Protein AF-A0A956BSG7-F1 (afdb_monomer)

Sequence (214 aa):
MRDARDSDGCSRWVRWRALGLAAVVASFGWGCGRSTRAGGQGVRAPLTDQDPEPYRPTPHAAGDEDLRALAASSHVDSAVQLALEFLEAVRDANLTRARALMADEMYRLGERDTYRPMSANNALVQLRSATSRGRAAGVRLPPIARLVQLQHVEVTAPRPTSADIQQRLRPNDTLVTFPSTAEGRVELARWYPGWTARVRVLVRVGGSPQVIGF

Nearest PDB structures (foldseek):
  6uad-assembly1_A  TM=4.737E-01  e=2.088E-03  Comamonas testosteroni
  3ff2-assembly1_A-2  TM=5.021E-01  e=8.483E-03  Novosphingobium aromaticivorans DSM 12444
  1ogz-assembly1_A-2  TM=4.929E-01  e=1.659E-02  Comamonas testosteroni
  4rzm-assembly1_A  TM=6.341E-01  e=7.163E-02  Streptomyces lasalocidi
  4leh-assembly1_C  TM=4.977E-01  e=1.167E-01  [Clostridium] scindens ATCC 35704

Structure (mmCIF, N/CA/C/O backbone):
data_AF-A0A956BSG7-F1
#
_entry.id   AF-A0A956BSG7-F1
#
loop_
_atom_site.group_PDB
_atom_site.id
_atom_site.type_symbol
_atom_site.label_atom_id
_atom_site.label_alt_id
_atom_site.label_comp_id
_atom_site.label_asym_id
_atom_site.label_entity_id
_atom_site.label_seq_id
_atom_site.pdbx_PDB_ins_code
_atom_site.Cartn_x
_atom_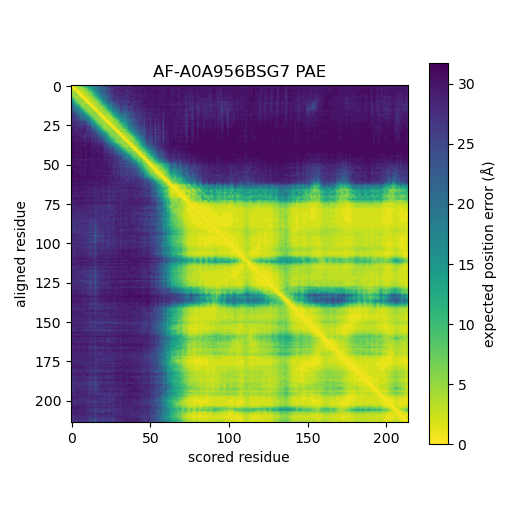site.Cartn_y
_atom_site.Cartn_z
_atom_site.occupancy
_atom_site.B_iso_or_equiv
_atom_site.auth_seq_id
_atom_site.auth_comp_id
_atom_site.auth_asym_id
_atom_site.auth_atom_id
_atom_site.pdbx_PDB_model_num
ATOM 1 N N . MET A 1 1 ? -55.147 34.253 -3.987 1.00 38.59 1 MET A N 1
ATOM 2 C CA . MET A 1 1 ? -54.804 34.233 -2.552 1.00 38.59 1 MET A CA 1
ATOM 3 C C . MET A 1 1 ? -53.378 33.695 -2.454 1.00 38.59 1 MET A C 1
ATOM 5 O O . MET A 1 1 ? -53.219 32.510 -2.692 1.00 38.59 1 MET A O 1
ATOM 9 N N . ARG A 1 2 ? -52.405 34.589 -2.184 1.00 41.06 2 ARG A N 1
ATOM 10 C CA . ARG A 1 2 ? -50.985 34.367 -1.790 1.00 41.06 2 ARG A CA 1
ATOM 11 C C . ARG A 1 2 ? -50.064 33.670 -2.815 1.00 41.06 2 ARG A C 1
ATOM 13 O O . ARG A 1 2 ? -50.329 32.551 -3.223 1.00 41.06 2 ARG A O 1
ATOM 20 N N . ASP A 1 3 ? -49.144 34.424 -3.426 1.00 40.31 3 ASP A N 1
ATOM 21 C CA . ASP A 1 3 ? -47.731 34.673 -3.018 1.00 40.31 3 ASP A CA 1
ATOM 22 C C . ASP A 1 3 ? -46.808 33.502 -3.422 1.00 40.31 3 ASP A C 1
ATOM 24 O O . ASP A 1 3 ? -47.015 32.383 -2.973 1.00 40.31 3 ASP A O 1
ATOM 28 N N . ALA A 1 4 ? -45.909 33.628 -4.407 1.00 42.94 4 ALA A N 1
ATOM 29 C CA . ALA A 1 4 ? -44.677 34.439 -4.482 1.00 42.94 4 ALA A CA 1
ATOM 30 C C . ALA A 1 4 ? -43.474 33.831 -3.723 1.00 42.94 4 ALA A C 1
ATOM 32 O O . ALA A 1 4 ? -43.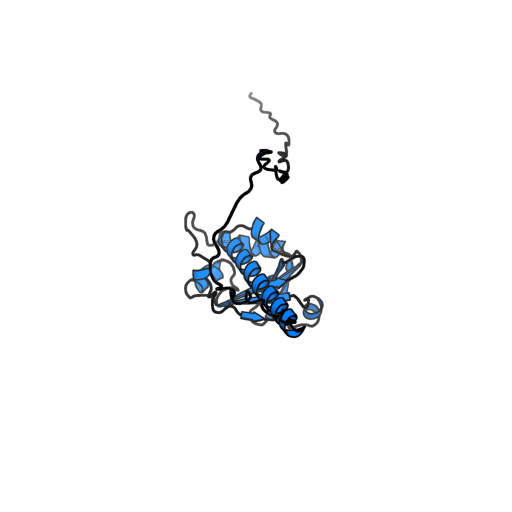499 33.735 -2.496 1.00 42.94 4 ALA A O 1
ATOM 33 N N . ARG A 1 5 ? -42.431 33.470 -4.500 1.00 49.19 5 ARG A N 1
ATOM 34 C CA . ARG A 1 5 ? -40.959 33.468 -4.265 1.00 49.19 5 ARG A CA 1
ATOM 35 C C . ARG A 1 5 ? -40.334 32.461 -5.246 1.00 49.19 5 ARG A C 1
ATOM 37 O O . ARG A 1 5 ? -40.553 31.266 -5.093 1.00 49.19 5 ARG A O 1
ATOM 44 N N . ASP A 1 6 ? -39.712 32.848 -6.360 1.00 43.25 6 ASP A N 1
ATOM 45 C CA . ASP A 1 6 ? -38.535 33.724 -6.523 1.00 43.25 6 ASP A CA 1
ATOM 46 C C . ASP A 1 6 ? -37.439 33.463 -5.482 1.00 43.25 6 ASP A C 1
ATOM 48 O O . ASP A 1 6 ? -37.620 33.730 -4.293 1.00 43.25 6 ASP A O 1
ATOM 52 N N . SER A 1 7 ? -36.324 32.878 -5.940 1.00 45.06 7 SER A N 1
ATOM 53 C CA . SER A 1 7 ? -35.039 33.585 -6.069 1.00 45.06 7 SER A CA 1
ATOM 54 C C . SER A 1 7 ? -33.902 32.615 -6.417 1.00 45.06 7 SER A C 1
ATOM 56 O O . SER A 1 7 ? -33.542 31.740 -5.633 1.00 45.06 7 SER A O 1
ATOM 58 N N . ASP A 1 8 ? -33.365 32.795 -7.623 1.00 38.31 8 ASP A N 1
ATOM 59 C CA . ASP A 1 8 ? -31.952 33.042 -7.942 1.00 38.31 8 ASP A CA 1
ATOM 60 C C . ASP A 1 8 ? -30.838 32.470 -7.051 1.00 38.31 8 ASP A C 1
ATOM 62 O O . ASP A 1 8 ? -30.748 32.722 -5.851 1.00 38.31 8 ASP A O 1
ATOM 66 N N . GLY A 1 9 ? -29.853 31.841 -7.701 1.00 36.38 9 GLY A N 1
ATOM 67 C CA . GLY A 1 9 ? -28.612 31.443 -7.034 1.00 36.38 9 GLY A CA 1
ATOM 68 C C . GLY A 1 9 ? -27.473 31.015 -7.950 1.00 36.38 9 GLY A C 1
ATOM 69 O O . GLY A 1 9 ? -26.831 30.003 -7.708 1.00 36.38 9 GLY A O 1
ATOM 70 N N . CYS A 1 10 ? -27.270 31.784 -9.014 1.00 38.34 10 CYS A N 1
ATOM 71 C CA . CYS A 1 10 ? -26.153 31.792 -9.953 1.00 38.34 10 CYS A CA 1
ATOM 72 C C . CYS A 1 10 ? -24.795 31.248 -9.438 1.00 38.34 10 CYS A C 1
ATOM 74 O O . CYS A 1 10 ? -24.244 31.687 -8.428 1.00 38.34 10 CYS A O 1
ATOM 76 N N . SER A 1 11 ? -24.220 30.357 -10.248 1.00 39.97 11 SER A N 1
ATOM 77 C CA . SER A 1 11 ? -22.812 29.969 -10.327 1.00 39.97 11 SER A CA 1
ATOM 78 C C . SER A 1 11 ? -21.815 31.090 -10.008 1.00 39.97 11 SER A C 1
ATOM 80 O O . SER A 1 11 ? -21.702 32.071 -10.742 1.00 39.97 11 SER A O 1
ATOM 82 N N . ARG A 1 12 ? -20.954 30.873 -9.009 1.00 38.62 12 ARG A N 1
ATOM 83 C CA . ARG A 1 12 ? -19.632 31.513 -8.961 1.00 38.62 12 ARG A CA 1
ATOM 84 C C . ARG A 1 12 ? -18.607 30.579 -8.330 1.00 38.62 12 ARG A C 1
ATOM 86 O O . ARG A 1 12 ? -18.436 30.514 -7.118 1.00 38.62 12 ARG A O 1
ATOM 93 N N . TRP A 1 13 ? -17.918 29.852 -9.205 1.00 38.06 13 TRP A N 1
ATOM 94 C CA . TRP A 1 13 ? -16.701 29.124 -8.880 1.00 38.06 13 TRP A CA 1
ATOM 95 C C . TRP A 1 13 ? -15.644 30.112 -8.391 1.00 38.06 13 TRP A C 1
ATOM 97 O O . TRP A 1 13 ? -15.234 31.034 -9.101 1.00 38.06 13 TRP A O 1
ATOM 107 N N . VAL A 1 14 ? -15.244 29.922 -7.139 1.00 40.75 14 VAL A N 1
ATOM 108 C CA . VAL A 1 14 ? -14.208 30.700 -6.475 1.00 40.75 14 VAL A CA 1
ATOM 109 C C . VAL A 1 14 ? -12.858 30.337 -7.093 1.00 40.75 14 VAL A C 1
ATOM 111 O O . VAL A 1 14 ? -12.365 29.219 -6.961 1.00 40.75 14 VAL A O 1
ATOM 114 N N . ARG A 1 15 ? -12.265 31.317 -7.781 1.00 37.84 15 ARG A N 1
ATOM 115 C CA . ARG A 1 15 ? -10.851 31.349 -8.167 1.00 37.84 15 ARG A CA 1
ATOM 116 C C . ARG A 1 15 ? -9.994 31.368 -6.900 1.00 37.84 15 ARG A C 1
ATOM 118 O O . ARG A 1 15 ? -10.006 32.372 -6.195 1.00 37.84 15 ARG A O 1
ATOM 125 N N . TRP A 1 16 ? -9.182 30.339 -6.673 1.00 41.16 16 TRP A N 1
ATOM 126 C CA . TRP A 1 16 ? -8.002 30.459 -5.816 1.00 41.16 16 TRP A CA 1
ATOM 127 C C . TRP A 1 16 ? -6.759 30.453 -6.697 1.00 41.16 16 TRP A C 1
ATOM 129 O O . TRP A 1 16 ? -6.463 29.493 -7.404 1.00 41.16 16 TRP A O 1
ATOM 139 N N . ARG A 1 17 ? -6.110 31.619 -6.720 1.00 44.22 17 ARG A N 1
ATOM 140 C CA . ARG A 1 17 ? -4.878 31.913 -7.445 1.00 44.22 17 ARG A CA 1
ATOM 141 C C . ARG A 1 17 ? -3.695 31.198 -6.796 1.00 44.22 17 ARG A C 1
ATOM 143 O O . ARG A 1 17 ? -3.594 31.129 -5.576 1.00 44.22 17 ARG A O 1
ATOM 150 N N . ALA A 1 18 ? -2.802 30.742 -7.666 1.00 38.69 18 ALA A N 1
ATOM 151 C CA . ALA A 1 18 ? -1.489 30.203 -7.368 1.00 38.69 18 ALA A CA 1
ATOM 152 C C . ALA A 1 18 ? -0.643 31.174 -6.527 1.00 38.69 18 ALA A C 1
ATOM 154 O O . ALA A 1 18 ? -0.503 32.347 -6.875 1.00 38.69 18 ALA A O 1
ATOM 155 N N . LEU A 1 19 ? -0.052 30.659 -5.449 1.00 48.94 19 LEU A N 1
ATOM 156 C CA . LEU A 1 19 ? 1.059 31.293 -4.748 1.00 48.94 19 LEU A CA 1
ATOM 157 C C . LEU A 1 19 ? 2.357 30.794 -5.386 1.00 48.94 19 LEU A C 1
ATOM 159 O O . LEU A 1 19 ? 2.726 29.630 -5.242 1.00 48.94 19 LEU A O 1
ATOM 163 N N . GLY A 1 20 ? 3.010 31.685 -6.131 1.00 37.41 20 GLY A N 1
ATOM 164 C CA . GLY A 1 20 ? 4.381 31.516 -6.589 1.00 37.41 20 GLY A CA 1
ATOM 165 C C . GLY A 1 20 ? 5.350 31.817 -5.450 1.00 37.41 20 GLY A C 1
ATOM 166 O O . GLY A 1 20 ? 5.282 32.879 -4.837 1.00 37.41 20 GLY A O 1
ATOM 167 N N . LEU A 1 21 ? 6.252 30.879 -5.180 1.00 41.78 21 LEU A N 1
ATOM 168 C CA . LEU A 1 21 ? 7.421 31.080 -4.331 1.00 41.78 21 LEU A CA 1
ATOM 169 C C . LEU A 1 21 ? 8.603 31.408 -5.247 1.00 41.78 21 LEU A C 1
ATOM 171 O O . LEU A 1 21 ? 9.195 30.522 -5.856 1.00 41.78 21 LEU A O 1
ATOM 175 N N . ALA A 1 22 ? 8.907 32.699 -5.370 1.00 43.97 22 ALA A N 1
ATOM 176 C CA . ALA A 1 22 ? 10.152 33.182 -5.950 1.00 43.97 22 ALA A CA 1
ATOM 177 C C . ALA A 1 22 ? 11.148 33.424 -4.809 1.00 43.97 22 ALA A C 1
ATOM 179 O O . ALA A 1 22 ? 10.928 34.277 -3.950 1.00 43.97 22 ALA A O 1
ATOM 180 N N . ALA A 1 23 ? 12.230 32.649 -4.798 1.00 43.53 23 ALA A N 1
ATOM 181 C CA . ALA A 1 23 ? 13.389 32.887 -3.955 1.00 43.53 23 ALA A CA 1
ATOM 182 C C . ALA A 1 23 ? 14.259 33.970 -4.607 1.00 43.53 23 ALA A C 1
ATOM 184 O O . ALA A 1 23 ? 14.716 33.797 -5.736 1.00 43.53 23 ALA A O 1
ATOM 185 N N . VAL A 1 24 ? 14.508 35.071 -3.897 1.00 48.50 24 VAL A N 1
ATOM 186 C CA . VAL A 1 24 ? 15.575 36.019 -4.238 1.00 48.50 24 VAL A CA 1
ATOM 187 C C . VAL A 1 24 ? 16.452 36.198 -3.009 1.00 48.50 24 VAL A C 1
ATOM 189 O O . VAL A 1 24 ? 16.034 36.731 -1.984 1.00 48.50 24 VAL A O 1
ATOM 192 N N . VAL A 1 25 ? 17.675 35.695 -3.145 1.00 46.28 25 VAL A N 1
ATOM 193 C CA . VAL A 1 25 ? 18.805 35.890 -2.242 1.00 46.28 25 VAL A CA 1
ATOM 194 C C . VAL A 1 25 ? 19.218 37.357 -2.335 1.00 46.28 25 VAL A C 1
ATOM 196 O O . VAL A 1 25 ? 19.650 37.811 -3.393 1.00 46.28 25 VAL A O 1
ATOM 199 N N . ALA A 1 26 ? 19.056 38.103 -1.243 1.00 45.72 26 ALA A N 1
ATOM 200 C CA . ALA A 1 26 ? 19.560 39.463 -1.122 1.00 45.72 26 ALA A CA 1
ATOM 201 C C . ALA A 1 26 ? 20.913 39.450 -0.402 1.00 45.72 26 ALA A C 1
ATOM 203 O O . ALA A 1 26 ? 21.052 38.966 0.721 1.00 45.72 26 ALA A O 1
ATOM 204 N N . SER A 1 27 ? 21.899 39.972 -1.116 1.00 42.25 27 SER A N 1
ATOM 205 C CA . SER A 1 27 ? 23.305 40.107 -0.774 1.00 42.25 27 SER A CA 1
ATOM 206 C C . SER A 1 27 ? 23.528 40.983 0.461 1.00 42.25 27 SER A C 1
ATOM 208 O O . SER A 1 27 ? 23.044 42.112 0.520 1.00 42.25 27 SER A O 1
ATOM 210 N N . PHE A 1 28 ? 24.337 40.506 1.407 1.00 44.31 28 PHE A N 1
ATOM 211 C CA . PHE A 1 28 ? 24.921 41.356 2.443 1.00 44.31 28 PHE A CA 1
ATOM 212 C C . PHE A 1 28 ? 26.197 42.009 1.910 1.00 44.31 28 PHE A C 1
ATOM 214 O O . PHE A 1 28 ? 27.193 41.340 1.644 1.00 44.31 28 PHE A O 1
ATOM 221 N N . GLY A 1 29 ? 26.140 43.330 1.750 1.00 37.28 29 GLY A N 1
ATOM 222 C CA . GLY A 1 29 ? 27.299 44.191 1.563 1.00 37.28 29 GLY A CA 1
ATOM 223 C C . GLY A 1 29 ? 27.695 44.850 2.883 1.00 37.28 29 GLY A C 1
ATOM 224 O O . GLY A 1 29 ? 26.879 45.508 3.515 1.00 37.28 29 GLY A O 1
ATOM 225 N N . TRP A 1 30 ? 28.961 44.695 3.255 1.00 44.53 30 TRP A N 1
ATOM 226 C CA . TRP A 1 30 ? 29.745 45.494 4.204 1.00 44.53 30 TRP A CA 1
ATOM 227 C C . TRP A 1 30 ? 31.202 45.216 3.819 1.00 44.53 30 TRP A C 1
ATOM 229 O O . TRP A 1 30 ? 31.562 44.065 3.617 1.00 44.53 30 TRP A O 1
ATOM 239 N N . GLY A 1 31 ? 32.123 46.148 3.645 1.00 38.62 31 GLY A N 1
ATOM 240 C CA . GLY A 1 31 ? 32.159 47.598 3.722 1.00 38.62 31 GLY A CA 1
ATOM 241 C C . GLY A 1 31 ? 33.632 47.948 3.476 1.00 38.62 31 GLY A C 1
ATOM 242 O O . GLY A 1 31 ? 34.519 47.309 4.039 1.00 38.62 31 GLY A O 1
ATOM 243 N N . CYS A 1 32 ? 33.916 48.896 2.585 1.00 46.12 32 CYS A N 1
ATOM 244 C CA . CYS A 1 32 ? 35.279 49.358 2.327 1.00 46.12 32 CYS A CA 1
ATOM 245 C C . CYS A 1 32 ? 35.800 50.156 3.533 1.00 46.12 32 CYS A C 1
ATOM 247 O O . CYS A 1 32 ? 35.271 51.222 3.835 1.00 46.12 32 CYS A O 1
ATOM 249 N N . GLY A 1 33 ? 36.866 49.676 4.172 1.00 37.62 33 GLY A N 1
ATOM 250 C CA . GLY A 1 33 ? 37.665 50.418 5.148 1.00 37.62 33 GLY A CA 1
ATOM 251 C C . GLY A 1 33 ? 39.140 50.371 4.752 1.00 37.62 33 GLY A C 1
ATOM 252 O O . GLY A 1 33 ? 39.709 49.297 4.589 1.00 37.62 33 GLY A O 1
ATOM 253 N N . ARG A 1 34 ? 39.737 51.545 4.534 1.00 39.56 34 ARG A N 1
ATOM 254 C CA . ARG A 1 34 ? 41.106 51.782 4.043 1.00 39.56 34 ARG A CA 1
ATOM 255 C C . ARG A 1 34 ? 42.017 52.256 5.189 1.00 39.56 34 ARG A C 1
ATOM 257 O O . ARG A 1 34 ? 41.526 52.914 6.097 1.00 39.56 34 ARG A O 1
ATOM 264 N N . SER A 1 35 ? 43.334 52.061 5.006 1.00 40.25 35 SER A N 1
ATOM 265 C CA . SER A 1 35 ? 44.501 52.595 5.763 1.00 40.25 35 SER A CA 1
ATOM 266 C C . SER A 1 35 ? 44.903 51.818 7.029 1.00 40.25 35 SER A C 1
ATOM 268 O O . SER A 1 35 ? 44.040 51.359 7.754 1.00 40.25 35 SER A O 1
ATOM 270 N N . THR A 1 36 ? 46.181 51.593 7.372 1.00 39.06 36 THR A N 1
ATOM 271 C CA . THR A 1 36 ? 47.459 52.243 7.000 1.00 39.06 36 THR A CA 1
ATOM 272 C C . THR A 1 36 ? 48.641 51.276 7.212 1.00 39.06 36 THR A C 1
ATOM 274 O O . THR A 1 36 ? 48.549 50.299 7.945 1.00 39.06 36 THR A O 1
ATOM 277 N N . ARG A 1 37 ? 49.769 51.595 6.574 1.00 45.53 37 ARG A N 1
ATOM 278 C CA . ARG A 1 37 ? 51.064 50.895 6.548 1.00 45.53 37 ARG A CA 1
ATOM 279 C C . ARG A 1 37 ? 51.952 51.242 7.759 1.00 45.53 37 ARG A C 1
ATOM 281 O O . ARG A 1 37 ? 52.105 52.422 8.039 1.00 45.53 37 ARG A O 1
ATOM 288 N N . ALA A 1 38 ? 52.610 50.244 8.355 1.00 40.38 38 ALA A N 1
ATOM 289 C CA . ALA A 1 38 ? 53.936 50.259 9.015 1.00 40.38 38 ALA A CA 1
ATOM 290 C C . ALA A 1 38 ? 54.204 48.797 9.456 1.00 40.38 38 ALA A C 1
ATOM 292 O O . ALA A 1 38 ? 53.295 48.162 9.965 1.00 40.38 38 ALA A O 1
ATOM 293 N N . GLY A 1 39 ? 55.321 48.106 9.223 1.00 38.09 39 GLY A N 1
ATOM 294 C CA . GLY A 1 39 ? 56.705 48.546 9.133 1.00 38.09 39 GLY A CA 1
ATOM 295 C C . GLY A 1 39 ? 57.398 48.352 10.487 1.00 38.09 39 GLY A C 1
ATOM 296 O O . GLY A 1 39 ? 57.454 49.309 11.244 1.00 38.09 39 GLY A O 1
ATOM 297 N N . GLY A 1 40 ? 57.941 47.154 10.771 1.00 35.78 40 GLY A N 1
ATOM 298 C CA . GLY A 1 40 ? 59.018 46.995 11.767 1.00 35.78 40 GLY A CA 1
ATOM 299 C C . GLY A 1 40 ? 58.948 45.811 12.747 1.00 35.78 40 GLY A C 1
ATOM 300 O O . GLY A 1 40 ? 58.183 45.837 13.695 1.00 35.78 40 GLY A O 1
ATOM 301 N N . GLN A 1 41 ? 59.864 44.855 12.536 1.00 41.28 41 GLN A N 1
ATOM 302 C CA . GLN A 1 41 ? 60.665 44.109 13.530 1.00 41.28 41 GLN A CA 1
ATOM 303 C C . GLN A 1 41 ? 59.993 43.198 14.586 1.00 41.28 41 GLN A C 1
ATOM 305 O O . GLN A 1 41 ? 59.635 43.614 15.677 1.00 41.28 41 GLN A O 1
ATOM 310 N N . GLY A 1 42 ? 60.059 41.890 14.306 1.00 41.72 42 GLY A N 1
ATOM 311 C CA . GLY A 1 42 ? 61.029 41.011 14.973 1.00 41.72 42 GLY A CA 1
ATOM 312 C C . GLY A 1 42 ? 60.649 40.392 16.318 1.00 41.72 42 GLY A C 1
ATOM 313 O O . GLY A 1 42 ? 60.994 40.953 17.342 1.00 41.72 42 GLY A O 1
ATOM 314 N N . VAL A 1 43 ? 60.148 39.150 16.301 1.00 46.31 43 VAL A N 1
ATOM 315 C CA . VAL A 1 43 ? 60.522 38.093 17.263 1.00 46.31 43 VAL A CA 1
ATOM 316 C C . VAL A 1 43 ? 60.443 36.743 16.540 1.00 46.31 43 VAL A C 1
ATOM 318 O O . VAL A 1 43 ? 59.419 36.379 15.970 1.00 46.31 43 VAL A O 1
ATOM 321 N N . ARG A 1 44 ? 61.562 36.019 16.535 1.00 45.47 44 ARG A N 1
ATOM 322 C CA . ARG A 1 44 ? 61.737 34.671 15.983 1.00 45.47 44 ARG A CA 1
ATOM 323 C C . ARG A 1 44 ? 61.268 33.660 17.035 1.00 45.47 44 ARG A C 1
ATOM 325 O O . ARG A 1 44 ? 61.908 33.557 18.076 1.00 45.47 44 ARG A O 1
ATOM 332 N N . ALA A 1 45 ? 60.186 32.930 16.770 1.00 48.69 45 ALA A N 1
ATOM 333 C CA . ALA A 1 45 ? 59.784 31.759 17.554 1.00 48.69 45 ALA A CA 1
ATOM 334 C C . ALA A 1 45 ? 60.256 30.468 16.845 1.00 48.69 45 ALA A C 1
ATOM 336 O O . ALA A 1 45 ? 60.268 30.434 15.611 1.00 48.69 45 ALA A O 1
ATOM 337 N N . PRO A 1 46 ? 60.714 29.441 17.584 1.00 47.53 46 PRO A N 1
ATOM 338 C CA . PRO A 1 46 ? 61.249 28.212 17.007 1.00 47.53 46 PRO A CA 1
ATOM 339 C C . PRO A 1 46 ? 60.142 27.281 16.487 1.00 47.53 46 PRO A C 1
ATOM 341 O O . PRO A 1 46 ? 59.000 27.328 16.935 1.00 47.53 46 PRO A O 1
ATOM 344 N N . LEU A 1 47 ? 60.534 26.441 15.526 1.00 52.53 47 LEU A N 1
ATOM 345 C CA . LEU A 1 47 ? 59.722 25.495 14.767 1.00 52.53 47 LEU A CA 1
ATOM 346 C C . LEU A 1 47 ? 58.844 24.581 15.638 1.00 52.53 47 LEU A C 1
ATOM 348 O O . LEU A 1 47 ? 59.337 23.885 16.521 1.00 52.53 47 LEU A O 1
ATOM 352 N N . THR A 1 48 ? 57.571 24.475 15.270 1.00 52.06 48 THR A N 1
ATOM 353 C CA . THR A 1 48 ? 56.767 23.247 15.399 1.00 52.06 48 THR A CA 1
ATOM 354 C C . THR A 1 48 ? 55.829 23.207 14.198 1.00 52.06 48 THR A C 1
ATOM 356 O O . THR A 1 48 ? 54.646 23.503 14.283 1.00 52.06 48 THR A O 1
ATOM 359 N N . ASP A 1 49 ? 56.419 22.947 13.034 1.00 52.38 49 ASP A N 1
ATOM 360 C CA . ASP A 1 49 ? 55.713 22.820 11.763 1.00 52.38 49 ASP A CA 1
ATOM 361 C C . ASP A 1 49 ? 55.644 21.335 11.406 1.00 52.38 49 ASP A C 1
ATOM 363 O O . ASP A 1 49 ? 56.522 20.818 10.723 1.00 52.38 49 ASP A O 1
ATOM 367 N N . GLN A 1 50 ? 54.669 20.638 11.992 1.00 51.41 50 GLN A N 1
ATOM 368 C CA . GLN A 1 50 ? 54.083 19.401 11.468 1.00 51.41 50 GLN A CA 1
ATOM 369 C C . GLN A 1 50 ? 52.661 19.290 12.024 1.00 51.41 50 GLN A C 1
ATOM 371 O O . GLN A 1 50 ? 52.385 18.518 12.942 1.00 51.41 50 GLN A O 1
ATOM 376 N N . ASP A 1 51 ? 51.760 20.102 11.479 1.00 59.59 51 ASP A N 1
ATOM 377 C CA . ASP A 1 51 ? 50.339 19.762 11.506 1.00 59.59 51 ASP A CA 1
ATOM 378 C C . ASP A 1 51 ? 50.188 18.499 10.629 1.00 59.59 51 ASP A C 1
ATOM 380 O O . ASP A 1 51 ? 50.664 18.515 9.485 1.00 59.59 51 ASP A O 1
ATOM 384 N N . PRO A 1 52 ? 49.654 17.363 11.123 1.00 64.88 52 PRO A N 1
ATOM 385 C CA . PRO A 1 52 ? 49.456 16.197 10.270 1.00 64.88 52 PRO A CA 1
ATOM 386 C C . PRO A 1 52 ? 48.541 16.599 9.111 1.00 64.88 52 PRO A C 1
ATOM 388 O O . PRO A 1 52 ? 47.520 17.251 9.338 1.00 64.88 52 PRO A O 1
ATOM 391 N N . GLU A 1 53 ? 48.907 16.236 7.873 1.00 63.22 53 GLU A N 1
ATOM 392 C CA . GLU A 1 53 ? 48.075 16.559 6.711 1.00 63.22 53 GLU A CA 1
ATOM 393 C C . GLU A 1 53 ? 46.612 16.174 6.996 1.00 63.22 53 GLU A C 1
ATOM 395 O O . GLU A 1 53 ? 46.360 15.058 7.473 1.00 63.22 53 GLU A O 1
ATOM 400 N N . PRO A 1 54 ? 45.640 17.064 6.711 1.00 69.75 54 PRO A N 1
ATOM 401 C CA . PRO A 1 54 ? 44.234 16.745 6.873 1.00 69.75 54 PRO A CA 1
ATOM 402 C C . PRO A 1 54 ? 43.938 15.450 6.129 1.00 69.75 54 PRO A C 1
ATOM 404 O O . PRO A 1 54 ? 44.193 15.367 4.926 1.00 69.75 54 PRO A O 1
ATOM 407 N N . TYR A 1 55 ? 43.411 14.452 6.842 1.00 60.91 55 TYR A N 1
ATOM 408 C CA . TYR A 1 55 ? 42.990 13.188 6.250 1.00 60.91 55 TYR A CA 1
ATOM 409 C C . TYR A 1 55 ? 42.120 13.481 5.022 1.00 60.91 55 TYR A C 1
ATOM 411 O O . TYR A 1 55 ? 40.976 13.922 5.139 1.00 60.91 55 TYR A O 1
ATOM 419 N N . ARG A 1 56 ? 42.685 13.269 3.831 1.00 54.38 56 ARG A N 1
ATOM 420 C CA . ARG A 1 56 ? 41.929 13.220 2.587 1.00 54.38 56 ARG A CA 1
ATOM 421 C C . ARG A 1 56 ? 41.483 11.773 2.440 1.00 54.38 56 ARG A C 1
ATOM 423 O O . ARG A 1 56 ? 42.339 10.940 2.139 1.00 54.38 56 ARG A O 1
ATOM 430 N N . PRO A 1 57 ? 40.199 11.438 2.666 1.00 61.22 57 PRO A N 1
ATOM 431 C CA . PRO A 1 57 ? 39.718 10.119 2.296 1.00 61.22 57 PRO A CA 1
ATOM 432 C C . PRO A 1 57 ? 40.039 9.920 0.817 1.00 61.22 57 PRO A C 1
ATOM 434 O O . PRO A 1 57 ? 39.668 10.740 -0.027 1.00 61.22 57 PRO A O 1
ATOM 437 N N . THR A 1 58 ? 40.792 8.868 0.509 1.00 50.56 58 THR A N 1
ATOM 438 C CA . THR A 1 58 ? 40.992 8.431 -0.867 1.00 50.56 58 THR A CA 1
ATOM 439 C C . THR A 1 58 ? 39.606 8.236 -1.480 1.00 50.56 58 THR A C 1
ATOM 441 O O . THR A 1 58 ? 38.770 7.579 -0.855 1.00 50.56 58 THR A O 1
ATOM 444 N N . PRO A 1 59 ? 39.308 8.824 -2.654 1.00 49.72 59 PRO A N 1
ATOM 445 C CA . PRO A 1 59 ? 38.025 8.608 -3.299 1.00 49.72 59 PRO A CA 1
ATOM 446 C C . PRO A 1 59 ? 37.908 7.112 -3.567 1.00 49.72 59 PRO A C 1
ATOM 448 O O . PRO A 1 59 ? 38.632 6.560 -4.398 1.00 49.72 59 PRO A O 1
ATOM 451 N N . HIS A 1 60 ? 37.044 6.436 -2.812 1.00 52.28 60 HIS A N 1
ATOM 452 C CA . HIS A 1 60 ? 36.696 5.065 -3.120 1.00 52.28 60 HIS A CA 1
ATOM 453 C C . HIS A 1 60 ? 36.022 5.123 -4.488 1.00 52.28 60 HIS A C 1
ATOM 455 O O . HIS A 1 60 ? 34.981 5.765 -4.642 1.00 52.28 60 HIS A O 1
ATOM 461 N N . ALA A 1 61 ? 36.647 4.516 -5.497 1.00 55.41 61 ALA A N 1
ATOM 462 C CA . ALA A 1 61 ? 35.959 4.187 -6.730 1.00 55.41 61 ALA A CA 1
ATOM 463 C C . ALA A 1 61 ? 34.868 3.190 -6.338 1.00 55.41 61 ALA A C 1
ATOM 465 O O . ALA A 1 61 ? 35.137 1.995 -6.249 1.00 55.41 61 ALA A O 1
ATOM 466 N N . ALA A 1 62 ? 33.689 3.704 -5.981 1.00 57.75 62 ALA A N 1
ATOM 467 C CA . ALA A 1 62 ? 32.511 2.890 -5.751 1.00 57.75 62 ALA A CA 1
ATOM 468 C C . ALA A 1 62 ? 32.341 2.056 -7.016 1.00 57.75 62 ALA A C 1
ATOM 470 O O . ALA A 1 62 ? 32.157 2.611 -8.104 1.00 57.75 62 ALA A O 1
ATOM 471 N N . GLY A 1 63 ? 32.522 0.744 -6.891 1.00 58.19 63 GLY A N 1
ATOM 472 C CA . GLY A 1 63 ? 32.343 -0.143 -8.026 1.00 58.19 63 GLY A CA 1
ATOM 473 C C . GLY A 1 63 ? 30.907 -0.018 -8.529 1.00 58.19 63 GLY A C 1
ATOM 474 O O . GLY A 1 63 ? 30.004 0.363 -7.781 1.00 58.19 63 GLY A O 1
ATOM 475 N N . ASP A 1 64 ? 30.664 -0.382 -9.786 1.00 63.91 64 ASP A N 1
ATOM 476 C CA . ASP A 1 64 ? 29.300 -0.470 -10.324 1.00 63.91 64 ASP A CA 1
ATOM 477 C C . ASP A 1 64 ? 28.372 -1.306 -9.420 1.00 63.91 64 ASP A C 1
ATOM 479 O O . ASP A 1 64 ? 27.166 -1.069 -9.380 1.00 63.91 64 ASP A O 1
ATOM 483 N N . GLU A 1 65 ? 28.918 -2.266 -8.667 1.00 66.19 65 GLU A N 1
ATOM 484 C CA . GLU A 1 65 ? 28.185 -3.062 -7.677 1.00 66.19 65 GLU A CA 1
ATOM 485 C C . GLU A 1 65 ? 27.732 -2.248 -6.456 1.00 66.19 65 GLU A C 1
ATOM 487 O O . GLU A 1 65 ? 26.576 -2.379 -6.057 1.00 66.19 65 GLU A O 1
ATOM 492 N N . ASP A 1 66 ? 28.566 -1.352 -5.921 1.00 63.50 66 ASP A N 1
ATOM 493 C CA . ASP A 1 66 ? 28.212 -0.485 -4.786 1.00 63.50 66 ASP A CA 1
ATOM 494 C C . ASP A 1 66 ? 27.136 0.531 -5.184 1.00 63.50 66 ASP A C 1
ATOM 496 O O . ASP A 1 66 ? 26.180 0.772 -4.446 1.00 63.50 66 ASP A O 1
ATOM 500 N N . LEU A 1 67 ? 27.245 1.088 -6.395 1.00 63.00 67 LEU A N 1
ATOM 501 C CA . LEU A 1 67 ? 26.241 1.998 -6.947 1.00 63.00 67 LEU A CA 1
ATOM 502 C C . LEU A 1 67 ? 24.915 1.279 -7.221 1.00 63.00 67 LEU A C 1
ATOM 504 O O . LEU A 1 67 ? 23.849 1.837 -6.959 1.00 63.00 67 LEU A O 1
ATOM 508 N N . ARG A 1 68 ? 24.954 0.031 -7.707 1.00 57.59 68 ARG A N 1
ATOM 509 C CA . ARG A 1 68 ? 23.752 -0.801 -7.890 1.00 57.59 68 ARG A CA 1
ATOM 510 C C . ARG A 1 68 ? 23.122 -1.188 -6.558 1.00 57.59 68 ARG A C 1
ATOM 512 O O . ARG A 1 68 ? 21.899 -1.143 -6.452 1.00 57.59 68 ARG A O 1
ATOM 519 N N . ALA A 1 69 ? 23.925 -1.531 -5.554 1.00 57.16 69 ALA A N 1
ATOM 520 C CA . ALA A 1 69 ? 23.444 -1.828 -4.210 1.00 57.16 69 ALA A CA 1
ATOM 521 C C . ALA A 1 69 ? 22.787 -0.595 -3.568 1.00 57.16 69 ALA A C 1
ATOM 523 O O . ALA A 1 69 ? 21.700 -0.713 -3.005 1.00 57.16 69 ALA A O 1
ATOM 524 N N . LEU A 1 70 ? 23.384 0.591 -3.730 1.00 55.34 70 LEU A N 1
ATOM 525 C CA . LEU A 1 70 ? 22.829 1.858 -3.248 1.00 55.34 70 LEU A CA 1
ATOM 526 C C . LEU A 1 70 ? 21.553 2.270 -4.001 1.00 55.34 70 LEU A C 1
ATOM 528 O O . LEU A 1 70 ? 20.595 2.753 -3.403 1.00 55.34 70 LEU A O 1
ATOM 532 N N . ALA A 1 71 ? 21.507 2.068 -5.319 1.00 65.44 71 ALA A N 1
ATOM 533 C CA . ALA A 1 71 ? 20.301 2.318 -6.106 1.00 65.44 71 ALA A CA 1
ATOM 534 C C . ALA A 1 71 ? 19.169 1.355 -5.713 1.00 65.44 71 ALA A C 1
ATOM 536 O O . ALA A 1 71 ? 18.018 1.769 -5.571 1.00 65.44 71 ALA A O 1
ATOM 537 N N . ALA A 1 72 ? 19.494 0.078 -5.484 1.00 69.19 72 ALA A N 1
ATOM 538 C CA . ALA A 1 72 ? 18.541 -0.916 -5.009 1.00 69.19 72 ALA A CA 1
ATOM 539 C C . ALA A 1 72 ? 18.019 -0.578 -3.604 1.00 69.19 72 ALA A C 1
ATOM 541 O O . ALA A 1 72 ? 16.809 -0.639 -3.388 1.00 69.19 72 ALA A O 1
ATOM 542 N N . SER A 1 73 ? 18.886 -0.164 -2.672 1.00 69.00 73 SER A N 1
ATOM 543 C CA . SER A 1 73 ? 18.459 0.251 -1.329 1.00 69.00 73 SER A CA 1
ATOM 544 C C . SER A 1 73 ? 17.600 1.517 -1.367 1.00 69.00 73 SER A C 1
ATOM 546 O O . SER A 1 73 ? 16.533 1.546 -0.761 1.00 69.00 73 SER A O 1
ATOM 548 N N . SER A 1 74 ? 17.972 2.513 -2.176 1.00 77.56 74 SER A N 1
ATOM 549 C CA . SER A 1 74 ? 17.181 3.736 -2.365 1.00 77.56 74 SER A CA 1
ATOM 550 C C . SER A 1 74 ? 15.779 3.451 -2.922 1.00 77.56 74 SER A C 1
ATOM 552 O O . SER A 1 74 ? 14.794 4.056 -2.484 1.00 77.56 74 SER A O 1
ATOM 554 N N . HIS A 1 75 ? 15.655 2.499 -3.853 1.00 84.69 75 HIS A N 1
ATOM 555 C CA . HIS A 1 75 ? 14.359 2.051 -4.369 1.00 84.69 75 HIS A CA 1
ATOM 556 C C . HIS A 1 75 ? 13.511 1.353 -3.301 1.00 84.69 75 HIS A C 1
ATOM 558 O O . HIS A 1 75 ? 12.298 1.566 -3.257 1.00 84.69 75 HIS A O 1
ATOM 564 N N . VAL A 1 76 ? 14.134 0.540 -2.444 1.00 88.25 76 VAL A N 1
ATOM 565 C CA . VAL A 1 76 ? 13.462 -0.140 -1.328 1.00 88.25 76 VAL A CA 1
ATOM 566 C C . VAL A 1 76 ? 12.930 0.876 -0.319 1.00 88.25 76 VAL A C 1
ATOM 568 O O . VAL A 1 76 ? 11.741 0.841 -0.003 1.00 88.25 76 VAL A O 1
ATOM 571 N N . ASP A 1 77 ? 13.756 1.827 0.117 1.00 90.88 77 ASP A N 1
ATOM 572 C CA . ASP A 1 77 ? 13.344 2.861 1.073 1.00 90.88 77 ASP A CA 1
ATOM 573 C C . ASP A 1 77 ? 12.200 3.715 0.511 1.00 90.88 77 ASP A C 1
ATOM 575 O O . ASP A 1 77 ? 11.191 3.947 1.183 1.00 90.88 77 ASP A O 1
ATOM 579 N N . SER A 1 78 ? 12.299 4.097 -0.766 1.00 91.50 78 SER A N 1
ATOM 580 C CA . SER A 1 78 ? 11.252 4.848 -1.469 1.00 91.50 78 SER A CA 1
ATOM 581 C C . SER A 1 78 ? 9.936 4.065 -1.560 1.00 91.50 78 SER A C 1
ATOM 583 O O . SER A 1 78 ? 8.858 4.633 -1.375 1.00 91.50 78 SER A O 1
ATOM 585 N N . ALA A 1 79 ? 10.005 2.755 -1.826 1.00 94.50 79 ALA A N 1
ATOM 586 C CA . ALA A 1 79 ? 8.836 1.881 -1.883 1.00 94.50 79 ALA A CA 1
ATOM 587 C C . ALA A 1 79 ? 8.130 1.797 -0.522 1.00 94.50 79 ALA A C 1
ATOM 589 O O . ALA A 1 79 ? 6.905 1.933 -0.446 1.00 94.50 79 ALA A O 1
ATOM 590 N N . VAL A 1 80 ? 8.901 1.605 0.553 1.00 96.25 80 VAL A N 1
ATOM 591 C CA . VAL A 1 80 ? 8.378 1.538 1.924 1.00 96.25 80 VAL A CA 1
ATOM 592 C C . VAL A 1 80 ? 7.756 2.871 2.330 1.00 96.25 80 VAL A C 1
ATOM 594 O O . VAL A 1 80 ? 6.634 2.882 2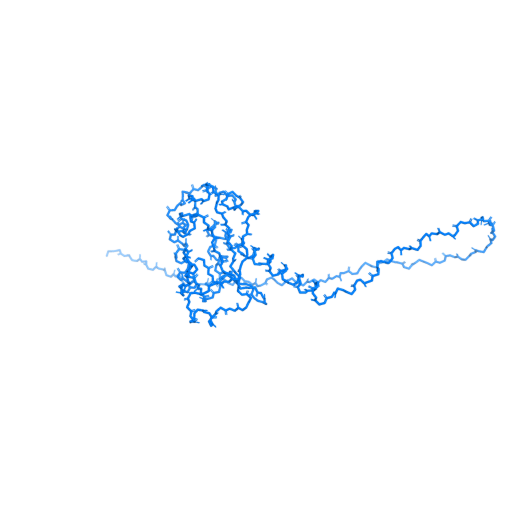.838 1.00 96.25 80 VAL A O 1
ATOM 597 N N . GLN A 1 81 ? 8.429 3.992 2.060 1.00 95.69 81 GLN A N 1
ATOM 598 C CA . GLN A 1 81 ? 7.922 5.326 2.378 1.00 95.69 81 GLN A CA 1
ATOM 599 C C . GLN A 1 81 ? 6.596 5.618 1.666 1.00 95.69 81 GLN A C 1
ATOM 601 O O . GLN A 1 81 ? 5.643 6.057 2.311 1.00 95.69 81 GLN A O 1
ATOM 606 N N . LEU A 1 82 ? 6.502 5.327 0.366 1.00 97.06 82 LEU A N 1
ATOM 607 C CA . LEU A 1 82 ? 5.274 5.528 -0.404 1.00 97.06 82 LEU A CA 1
ATOM 608 C C . LEU A 1 82 ? 4.120 4.663 0.122 1.00 97.06 82 LEU A C 1
ATOM 610 O O . LEU A 1 82 ? 2.987 5.132 0.248 1.00 97.06 82 LEU A O 1
ATOM 614 N N . ALA A 1 83 ? 4.404 3.402 0.455 1.00 97.19 83 ALA A N 1
ATOM 615 C CA . ALA A 1 83 ? 3.404 2.507 1.017 1.00 97.19 83 ALA A CA 1
ATOM 616 C C . ALA A 1 83 ? 2.920 2.989 2.396 1.00 97.19 83 ALA A C 1
ATOM 618 O O . ALA A 1 83 ? 1.720 2.959 2.663 1.00 97.19 83 ALA A O 1
ATOM 619 N N . LEU A 1 84 ? 3.815 3.493 3.251 1.00 97.00 84 LEU A N 1
ATOM 620 C CA . LEU A 1 84 ? 3.440 4.077 4.541 1.00 97.00 84 LEU A CA 1
ATOM 621 C C . LEU A 1 84 ? 2.601 5.343 4.382 1.00 97.00 84 LEU A C 1
ATOM 623 O O . LEU A 1 84 ? 1.569 5.461 5.040 1.00 97.00 84 LEU A O 1
ATOM 627 N N . GLU A 1 85 ? 2.983 6.246 3.479 1.00 97.00 85 GLU A N 1
ATOM 628 C CA . GLU A 1 85 ? 2.213 7.460 3.203 1.00 97.00 85 GLU A CA 1
ATOM 629 C C . GLU A 1 85 ? 0.784 7.126 2.750 1.00 97.00 85 GLU A C 1
ATOM 631 O O . GLU A 1 85 ? -0.195 7.743 3.184 1.00 97.00 85 GLU A O 1
ATOM 636 N N . PHE A 1 86 ? 0.653 6.097 1.915 1.00 96.62 86 PHE A N 1
ATOM 637 C CA . PHE A 1 86 ? -0.640 5.584 1.499 1.00 96.62 86 PHE A CA 1
ATOM 638 C C . PHE A 1 86 ? -1.457 5.035 2.676 1.00 96.62 86 PHE A C 1
ATOM 640 O O . PHE A 1 86 ? -2.628 5.391 2.827 1.00 96.62 86 PHE A O 1
ATOM 647 N N . LEU A 1 87 ? -0.853 4.218 3.544 1.00 94.69 87 LEU A N 1
ATOM 648 C CA . LEU A 1 87 ? -1.535 3.673 4.721 1.00 94.69 87 LEU A CA 1
ATOM 649 C C . LEU A 1 87 ? -1.964 4.758 5.709 1.00 94.69 87 LEU A C 1
ATOM 651 O O . LEU A 1 87 ? -3.058 4.676 6.270 1.00 94.69 87 LEU A O 1
ATOM 655 N N . GLU A 1 88 ? -1.157 5.801 5.887 1.00 93.88 88 GLU A N 1
ATOM 656 C CA . GLU A 1 88 ? -1.527 6.974 6.680 1.00 93.88 88 GLU A CA 1
ATOM 657 C C . GLU A 1 88 ? -2.718 7.716 6.074 1.00 93.88 88 GLU A C 1
ATOM 659 O O . GLU A 1 88 ? -3.668 8.039 6.789 1.00 93.88 88 GLU A O 1
ATOM 664 N N . ALA A 1 89 ? -2.722 7.927 4.754 1.00 93.81 89 ALA A N 1
ATOM 665 C CA . ALA A 1 89 ? -3.847 8.552 4.065 1.00 93.81 89 ALA A CA 1
ATOM 666 C C . ALA A 1 89 ? -5.145 7.739 4.223 1.00 93.81 89 ALA A C 1
ATOM 668 O O . ALA A 1 89 ? -6.214 8.323 4.431 1.00 93.81 89 ALA A O 1
ATOM 669 N N . VAL A 1 90 ? -5.057 6.403 4.175 1.00 91.81 90 VAL A N 1
ATOM 670 C CA . VAL A 1 90 ? -6.195 5.500 4.413 1.00 91.81 90 VAL A CA 1
ATOM 671 C C . VAL A 1 90 ? -6.671 5.575 5.862 1.00 91.81 90 VAL A C 1
ATOM 673 O O . VAL A 1 90 ? -7.867 5.780 6.080 1.00 91.81 90 VAL A O 1
ATOM 676 N N . ARG A 1 91 ? -5.758 5.479 6.841 1.00 89.50 91 ARG A N 1
ATOM 677 C CA . ARG A 1 91 ? -6.072 5.633 8.273 1.00 89.50 91 ARG A CA 1
ATOM 678 C C . ARG A 1 91 ? -6.819 6.939 8.510 1.00 89.50 91 ARG A C 1
ATOM 680 O O . ARG A 1 91 ? -7.889 6.945 9.105 1.00 89.50 91 ARG A O 1
ATOM 687 N N . ASP A 1 92 ? -6.289 8.050 8.014 1.00 88.56 92 ASP A N 1
ATOM 688 C CA . ASP A 1 92 ? -6.857 9.372 8.281 1.00 88.56 92 ASP A CA 1
ATOM 689 C C . ASP A 1 92 ? -8.173 9.623 7.521 1.00 88.56 92 ASP A C 1
ATOM 691 O O . ASP A 1 92 ? -8.846 10.629 7.759 1.00 88.56 92 ASP A O 1
ATOM 695 N N . ALA A 1 93 ? -8.593 8.680 6.668 1.00 88.50 93 ALA A N 1
ATOM 696 C CA . ALA A 1 93 ? -9.694 8.801 5.715 1.00 88.50 93 ALA A CA 1
ATOM 697 C C . ALA A 1 93 ? -9.519 9.988 4.748 1.00 88.50 93 ALA A C 1
ATOM 699 O O . ALA A 1 93 ? -10.493 10.547 4.236 1.00 88.50 93 ALA A O 1
ATOM 700 N N . ASN A 1 94 ? -8.270 10.364 4.463 1.00 91.75 94 ASN A N 1
ATOM 701 C CA . ASN A 1 94 ? -7.932 11.399 3.497 1.00 91.75 94 ASN A CA 1
ATOM 702 C C . ASN A 1 94 ? -7.900 10.799 2.084 1.00 91.75 94 ASN A C 1
ATOM 704 O O . ASN A 1 94 ? -6.844 10.524 1.513 1.00 91.75 94 ASN A O 1
ATOM 708 N N . LEU A 1 95 ? -9.091 10.587 1.519 1.00 91.62 95 LEU A N 1
ATOM 709 C CA . LEU A 1 95 ? -9.250 9.961 0.203 1.00 91.62 95 LEU A CA 1
ATOM 710 C C . LEU A 1 95 ? -8.646 10.792 -0.937 1.00 91.62 95 LEU A C 1
ATOM 712 O O . LEU A 1 95 ? -8.235 10.222 -1.944 1.00 91.62 95 LEU A O 1
ATOM 716 N N . THR A 1 96 ? -8.557 12.115 -0.782 1.00 95.00 96 THR A N 1
ATOM 717 C CA . THR A 1 96 ? -7.894 12.996 -1.754 1.00 95.00 96 THR A CA 1
ATOM 718 C C . THR A 1 96 ? -6.398 12.703 -1.810 1.00 95.00 96 THR A C 1
ATOM 720 O O . THR A 1 96 ? -5.858 12.494 -2.894 1.00 95.00 96 THR A O 1
ATOM 723 N N . ARG A 1 97 ? -5.738 12.613 -0.646 1.00 95.69 97 ARG A N 1
ATOM 724 C CA . ARG A 1 97 ? -4.322 12.233 -0.566 1.00 95.69 97 ARG A CA 1
ATOM 725 C C . ARG A 1 97 ? -4.109 10.805 -1.052 1.00 95.69 97 ARG A C 1
ATOM 727 O O . ARG A 1 97 ? -3.232 10.581 -1.874 1.00 95.69 97 ARG A O 1
ATOM 734 N N . ALA A 1 98 ? -4.951 9.864 -0.624 1.00 95.06 98 ALA A N 1
ATOM 735 C CA . ALA A 1 98 ? -4.866 8.479 -1.081 1.00 95.06 98 ALA A CA 1
ATOM 736 C C . ALA A 1 98 ? -4.953 8.385 -2.614 1.00 95.06 98 ALA A C 1
ATOM 738 O O . ALA A 1 98 ? -4.149 7.696 -3.229 1.00 95.06 98 ALA A O 1
ATOM 739 N N . ARG A 1 99 ? -5.870 9.130 -3.248 1.00 96.38 99 ARG A N 1
ATOM 740 C CA . ARG A 1 99 ? -6.002 9.163 -4.710 1.00 96.38 99 ARG A CA 1
ATOM 741 C C . ARG A 1 99 ? -4.779 9.741 -5.414 1.00 96.38 99 ARG A C 1
ATOM 743 O O . ARG A 1 99 ? -4.414 9.223 -6.462 1.00 96.38 99 ARG A O 1
ATOM 750 N N . ALA A 1 100 ? -4.174 10.793 -4.865 1.00 96.81 100 ALA A N 1
ATOM 751 C CA . ALA A 1 100 ? -2.989 11.422 -5.448 1.00 96.81 100 ALA A CA 1
ATOM 752 C C . ALA A 1 100 ? -1.780 10.472 -5.501 1.00 96.81 100 ALA A C 1
ATOM 754 O O . ALA A 1 100 ? -0.929 10.619 -6.370 1.00 96.81 100 ALA A O 1
ATOM 755 N N . LEU A 1 101 ? -1.733 9.488 -4.597 1.00 97.25 101 LEU A N 1
ATOM 756 C CA . LEU A 1 101 ? -0.697 8.456 -4.565 1.00 97.25 101 LEU A CA 1
ATOM 757 C C . LEU A 1 101 ? -1.010 7.268 -5.486 1.00 97.25 101 LEU A C 1
ATOM 759 O O . LEU A 1 101 ? -0.105 6.514 -5.818 1.00 97.25 101 LEU A O 1
ATOM 763 N N . MET A 1 102 ? -2.271 7.064 -5.877 1.00 97.12 102 MET A N 1
ATOM 764 C CA . MET A 1 102 ? -2.692 5.920 -6.691 1.00 97.12 102 MET A CA 1
ATOM 765 C C . MET A 1 102 ? -2.490 6.167 -8.186 1.00 97.12 102 MET A C 1
ATOM 767 O O . MET A 1 102 ? -2.897 7.204 -8.715 1.00 97.12 102 MET A O 1
ATOM 771 N N . ALA A 1 103 ? -1.996 5.147 -8.881 1.00 95.56 103 ALA A N 1
ATOM 772 C CA . ALA A 1 103 ? -2.103 5.045 -10.328 1.00 95.56 103 ALA A CA 1
ATOM 773 C C . ALA A 1 103 ? -3.563 4.858 -10.760 1.00 95.56 103 ALA A C 1
ATOM 775 O O . ALA A 1 103 ? -4.395 4.371 -9.995 1.00 95.56 103 ALA A O 1
ATOM 776 N N . ASP A 1 104 ? -3.880 5.208 -12.005 1.00 94.44 104 ASP A N 1
ATOM 777 C CA . ASP A 1 104 ? -5.229 5.021 -12.554 1.00 94.44 104 ASP A CA 1
ATOM 778 C C . ASP A 1 104 ? -5.584 3.536 -12.723 1.00 94.44 104 ASP A C 1
ATOM 780 O O . ASP A 1 104 ? -6.701 3.111 -12.395 1.00 94.44 104 ASP A O 1
ATOM 784 N N . GLU A 1 105 ? -4.609 2.753 -13.190 1.00 92.31 105 GLU A N 1
ATOM 785 C CA . GLU A 1 105 ? -4.666 1.297 -13.277 1.00 92.31 105 GLU A CA 1
ATOM 786 C C . GLU A 1 105 ? -4.102 0.674 -12.002 1.00 92.31 105 GLU A C 1
ATOM 788 O O . GLU A 1 105 ? -2.936 0.864 -11.656 1.00 92.31 105 GLU A O 1
ATOM 793 N N . MET A 1 106 ? -4.946 -0.084 -11.311 1.00 95.06 106 MET A N 1
ATOM 794 C CA . MET A 1 106 ? -4.663 -0.658 -10.003 1.00 95.06 106 MET A CA 1
ATOM 795 C C . MET A 1 106 ? -4.868 -2.177 -10.016 1.00 95.06 106 MET A C 1
ATOM 797 O O . MET A 1 106 ? -5.560 -2.735 -10.872 1.00 95.06 106 MET A O 1
ATOM 801 N N . TYR A 1 107 ? -4.343 -2.853 -9.002 1.00 93.88 107 TYR A N 1
ATOM 802 C CA . TYR A 1 107 ? -4.572 -4.267 -8.741 1.00 93.88 107 TYR A CA 1
ATOM 803 C C . TYR A 1 107 ? -5.139 -4.463 -7.344 1.00 93.88 107 TYR A C 1
ATOM 805 O O . TYR A 1 107 ? -4.605 -3.963 -6.360 1.00 93.88 107 TYR A O 1
ATOM 813 N N . ARG A 1 108 ? -6.192 -5.265 -7.251 1.00 92.44 108 ARG A N 1
ATOM 814 C CA . ARG A 1 108 ? -6.604 -5.868 -5.993 1.00 92.44 108 ARG A CA 1
ATOM 815 C C . ARG A 1 108 ? -5.692 -7.048 -5.694 1.00 92.44 108 ARG A C 1
ATOM 817 O O . ARG A 1 108 ? -5.608 -7.968 -6.514 1.00 92.44 108 ARG A O 1
ATOM 824 N N . LEU A 1 109 ? -5.064 -7.033 -4.526 1.00 90.38 109 LEU A N 1
ATOM 825 C CA . LEU A 1 109 ? -4.200 -8.103 -4.049 1.00 90.38 109 LEU A CA 1
ATOM 826 C C . LEU A 1 109 ? -5.020 -9.120 -3.244 1.00 90.38 109 LEU A C 1
ATOM 828 O O . LEU A 1 109 ? -5.825 -8.766 -2.384 1.00 90.38 109 LEU A O 1
ATOM 832 N N . GLY A 1 110 ? -4.834 -10.405 -3.535 1.00 82.44 110 GLY A N 1
ATOM 833 C CA . GLY A 1 110 ? -5.363 -11.506 -2.721 1.00 82.44 110 GLY A CA 1
ATOM 834 C C . GLY 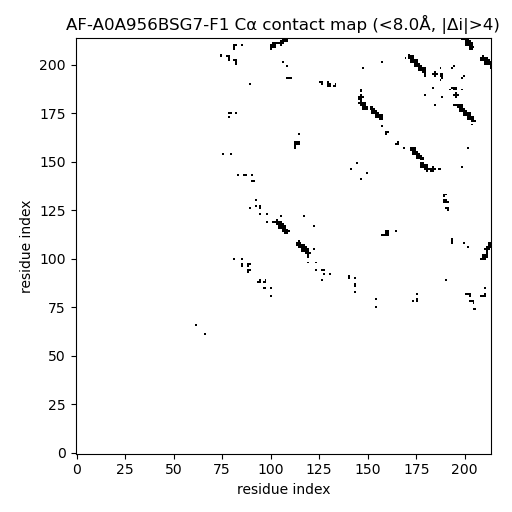A 1 110 ? -4.251 -12.286 -2.026 1.00 82.44 110 GLY A C 1
ATOM 835 O O . GLY A 1 110 ? -3.073 -12.057 -2.283 1.00 82.44 110 GLY A O 1
ATOM 836 N N . GLU A 1 111 ? -4.612 -13.230 -1.155 1.00 70.50 111 GLU A N 1
ATOM 837 C CA . GLU A 1 111 ? -3.680 -13.917 -0.241 1.00 70.50 111 GLU A CA 1
ATOM 838 C C . GLU A 1 111 ? -2.526 -14.670 -0.929 1.00 70.50 111 GLU A C 1
ATOM 840 O O . GLU A 1 111 ? -1.454 -14.785 -0.344 1.00 70.50 111 GLU A O 1
ATOM 845 N N . ARG A 1 112 ? -2.707 -15.141 -2.171 1.00 72.62 112 ARG A N 1
ATOM 846 C CA . ARG A 1 112 ? -1.740 -15.980 -2.911 1.00 72.62 112 ARG A CA 1
ATOM 847 C C . ARG A 1 112 ? -1.131 -15.279 -4.127 1.00 72.62 112 ARG A C 1
ATOM 849 O O . ARG A 1 112 ? -1.149 -15.832 -5.221 1.00 72.62 112 ARG A O 1
ATOM 856 N N . ASP A 1 113 ? -0.693 -14.033 -3.963 1.00 72.25 113 ASP A N 1
ATOM 857 C CA . ASP A 1 113 ? -0.166 -13.216 -5.074 1.00 72.25 113 ASP A CA 1
ATOM 858 C C . ASP A 1 113 ? -1.116 -13.181 -6.290 1.00 72.25 113 ASP A C 1
ATOM 860 O O . ASP A 1 113 ? -0.728 -13.190 -7.458 1.00 72.25 113 ASP A O 1
ATOM 864 N N . THR A 1 114 ? -2.419 -13.181 -6.013 1.00 83.94 114 THR A N 1
ATOM 865 C CA . THR A 1 114 ? -3.440 -13.018 -7.042 1.00 83.94 114 THR A CA 1
ATOM 866 C C . THR A 1 114 ? -3.644 -11.531 -7.271 1.00 83.94 114 THR A C 1
ATOM 868 O O . THR A 1 114 ? -4.050 -10.821 -6.348 1.00 83.94 114 THR A O 1
ATOM 871 N N . TYR A 1 115 ? -3.392 -11.079 -8.495 1.00 90.00 115 TYR A N 1
ATOM 872 C CA . TYR A 1 115 ? -3.549 -9.688 -8.905 1.00 90.00 115 TYR A CA 1
ATOM 873 C C . TYR A 1 115 ? -4.793 -9.577 -9.775 1.00 90.00 115 TYR A C 1
ATOM 875 O O . TYR A 1 115 ? -4.824 -10.085 -10.896 1.00 90.00 115 TYR A O 1
ATOM 883 N N . ARG A 1 116 ? -5.836 -8.923 -9.265 1.00 91.31 116 ARG A N 1
ATOM 884 C CA . ARG A 1 116 ? -7.060 -8.686 -10.033 1.00 91.31 116 ARG A CA 1
ATOM 885 C C . ARG A 1 116 ? -7.116 -7.221 -10.469 1.00 91.31 116 ARG A C 1
ATOM 887 O O . ARG A 1 116 ? -7.194 -6.365 -9.591 1.00 91.31 116 ARG A O 1
ATOM 894 N N . PRO A 1 117 ? -7.112 -6.912 -11.777 1.00 92.06 117 PRO A N 1
ATOM 895 C CA . PRO A 1 117 ? -7.178 -5.533 -12.250 1.00 92.06 117 PRO A CA 1
ATOM 896 C C . PRO A 1 117 ? -8.396 -4.782 -11.701 1.00 92.06 117 PRO A C 1
ATOM 898 O O . PRO A 1 117 ? -9.498 -5.332 -11.607 1.00 92.06 117 PRO A O 1
ATOM 901 N N . MET A 1 118 ? -8.198 -3.516 -11.353 1.00 94.25 118 MET A N 1
ATOM 902 C CA . MET A 1 118 ? -9.237 -2.588 -10.923 1.00 94.25 118 MET A CA 1
ATOM 903 C C . MET A 1 118 ? -8.843 -1.141 -11.246 1.00 94.25 118 MET A C 1
ATOM 905 O O . MET A 1 118 ? -7.684 -0.848 -11.504 1.00 94.25 118 MET A O 1
ATOM 909 N N . SER A 1 119 ? -9.802 -0.217 -11.223 1.00 95.44 119 SER A N 1
ATOM 910 C CA . SER A 1 119 ? -9.511 1.214 -11.368 1.00 95.44 119 SER A CA 1
ATOM 911 C C . SER A 1 119 ? -9.270 1.881 -10.012 1.00 95.44 119 SER A C 1
ATOM 913 O O . SER A 1 119 ? -9.822 1.447 -8.993 1.00 95.44 119 SER A O 1
ATOM 915 N N . ALA A 1 120 ? -8.535 2.996 -10.010 1.00 94.75 120 ALA A N 1
ATOM 916 C CA . ALA A 1 120 ? -8.382 3.860 -8.835 1.00 94.75 120 ALA A CA 1
ATOM 917 C C . ALA A 1 120 ? -9.731 4.280 -8.229 1.00 94.75 120 ALA A C 1
ATOM 919 O O . ALA A 1 120 ? -9.911 4.265 -7.015 1.00 94.75 120 ALA A O 1
ATOM 920 N N . ASN A 1 121 ? -10.720 4.600 -9.069 1.00 95.25 121 ASN A N 1
ATOM 921 C CA . ASN A 1 121 ? -12.049 4.993 -8.599 1.00 95.25 121 ASN A CA 1
ATOM 922 C C . ASN A 1 121 ? -12.748 3.849 -7.853 1.00 95.25 121 ASN A C 1
ATOM 924 O O . ASN A 1 121 ? -13.308 4.069 -6.780 1.00 95.25 121 ASN A O 1
ATOM 928 N N . ASN A 1 122 ? -12.659 2.616 -8.361 1.00 93.75 122 ASN A N 1
ATOM 929 C CA . ASN A 1 122 ? -13.200 1.449 -7.663 1.00 93.75 122 ASN A CA 1
ATOM 930 C C . ASN A 1 122 ? -12.458 1.184 -6.344 1.00 93.75 122 ASN A C 1
ATOM 932 O O . ASN A 1 122 ? -13.083 0.774 -5.365 1.00 93.75 122 ASN A O 1
ATOM 936 N N . ALA A 1 123 ? -11.149 1.446 -6.297 1.00 92.19 123 ALA A N 1
ATOM 937 C CA . ALA A 1 123 ? -10.340 1.328 -5.084 1.00 92.19 123 ALA A CA 1
ATOM 938 C C . ALA A 1 123 ? -10.781 2.346 -4.024 1.00 92.19 123 ALA A C 1
ATOM 940 O O . ALA A 1 123 ? -11.040 1.980 -2.878 1.00 92.19 123 ALA A O 1
ATOM 941 N N . LEU A 1 124 ? -10.975 3.605 -4.423 1.00 92.50 124 LEU A N 1
ATOM 942 C CA . LEU A 1 124 ? -11.489 4.655 -3.545 1.00 92.50 124 LEU A CA 1
ATOM 943 C C . LEU A 1 124 ? -12.891 4.355 -3.017 1.00 92.50 124 LEU A C 1
ATOM 945 O O . LEU A 1 124 ? -13.163 4.619 -1.847 1.00 92.50 124 LEU A O 1
ATOM 949 N N . VAL A 1 125 ? -13.781 3.813 -3.853 1.00 91.12 125 VAL A N 1
ATOM 950 C CA . VAL A 1 125 ? -15.127 3.411 -3.417 1.00 91.12 125 VAL A CA 1
ATOM 951 C C . VAL A 1 125 ? -15.030 2.350 -2.319 1.00 91.12 125 VAL A C 1
ATOM 953 O O . VAL A 1 125 ? -15.674 2.502 -1.283 1.00 91.12 125 VAL A O 1
ATOM 956 N N . GLN A 1 126 ? -14.173 1.335 -2.484 1.00 88.12 126 GLN A N 1
ATOM 957 C CA . GLN A 1 126 ? -13.960 0.304 -1.459 1.00 88.12 126 GLN A CA 1
ATOM 958 C C . GLN A 1 126 ? -13.428 0.894 -0.144 1.00 88.12 126 GLN A C 1
ATOM 960 O O . GLN A 1 126 ? -13.980 0.602 0.919 1.00 88.12 126 GLN A O 1
ATOM 965 N N . LEU A 1 127 ? -12.421 1.771 -0.211 1.00 88.19 127 LEU A N 1
ATOM 966 C CA . LEU A 1 127 ? -11.855 2.437 0.969 1.00 88.19 127 LEU A CA 1
ATOM 967 C C . LEU A 1 127 ? -12.879 3.344 1.670 1.00 88.19 127 LEU A C 1
ATOM 969 O O . LEU A 1 127 ? -12.988 3.337 2.899 1.00 88.19 127 LEU A O 1
ATOM 973 N N . ARG A 1 128 ? -13.684 4.094 0.906 1.00 87.81 128 ARG A N 1
ATOM 974 C CA . ARG A 1 128 ? -14.750 4.952 1.445 1.00 87.81 128 ARG A CA 1
ATOM 975 C C . ARG A 1 128 ? -15.792 4.129 2.197 1.00 87.81 128 ARG A C 1
ATOM 977 O O . ARG A 1 128 ? -16.114 4.454 3.334 1.00 87.81 128 ARG A O 1
ATOM 984 N N . SER A 1 129 ? -16.286 3.050 1.589 1.00 79.06 129 SER A N 1
ATOM 985 C CA . SER A 1 129 ? -17.277 2.166 2.214 1.00 79.06 129 SER A CA 1
ATOM 986 C C . SER A 1 129 ? -16.759 1.489 3.483 1.00 79.06 129 SER A C 1
ATOM 988 O O . SER A 1 129 ? -17.542 1.086 4.341 1.00 79.06 129 SER A O 1
ATOM 990 N N . ALA A 1 130 ? -15.451 1.296 3.602 1.00 73.62 130 ALA A N 1
ATOM 991 C CA . ALA A 1 130 ? -14.847 0.663 4.761 1.00 73.62 130 ALA A CA 1
ATOM 992 C C . ALA A 1 130 ? -14.605 1.654 5.910 1.00 73.62 130 ALA A C 1
ATOM 994 O O . ALA A 1 130 ? -15.003 1.403 7.047 1.00 73.62 130 ALA A O 1
ATOM 995 N N . THR A 1 131 ? -14.063 2.831 5.594 1.00 69.38 131 THR A N 1
ATOM 996 C CA . THR A 1 131 ? -13.854 3.922 6.561 1.00 69.38 131 THR A CA 1
ATOM 997 C C . THR A 1 131 ? -15.164 4.469 7.140 1.00 69.38 131 THR A C 1
ATOM 999 O O . THR A 1 131 ? -15.204 4.823 8.318 1.00 69.38 131 THR A O 1
ATOM 1002 N N . SER A 1 132 ? -16.261 4.473 6.374 1.00 70.56 132 SER A N 1
ATOM 1003 C CA . SER A 1 132 ? -17.578 4.920 6.853 1.00 70.56 132 SER A CA 1
ATOM 1004 C C . SER A 1 132 ? -18.270 3.940 7.810 1.00 70.56 132 SER A C 1
ATOM 1006 O O . SER A 1 132 ? -19.115 4.359 8.594 1.00 70.56 132 SER A O 1
ATOM 1008 N N . ARG A 1 133 ? -17.939 2.640 7.766 1.00 65.00 133 ARG A N 1
ATOM 1009 C CA . ARG A 1 133 ? -18.573 1.604 8.610 1.00 65.00 133 ARG A CA 1
ATOM 1010 C C . ARG A 1 133 ? -17.982 1.505 10.018 1.00 65.00 133 ARG A C 1
ATOM 1012 O O . ARG A 1 133 ? -18.620 0.933 10.895 1.00 65.00 133 ARG A O 1
ATOM 1019 N N . GLY A 1 134 ? -16.772 2.021 10.232 1.00 57.84 134 GLY A N 1
ATOM 1020 C CA . GLY A 1 134 ? -16.019 1.822 11.477 1.00 57.84 134 GLY A CA 1
ATOM 1021 C C . GLY A 1 134 ? -15.812 3.066 12.338 1.00 57.84 134 GLY A C 1
ATOM 1022 O O . GLY A 1 134 ? -15.280 2.944 13.437 1.00 57.84 134 GLY A O 1
ATOM 1023 N N . ARG A 1 135 ? -16.186 4.262 11.868 1.00 64.19 135 ARG A N 1
ATOM 1024 C CA . ARG A 1 135 ? -15.778 5.516 12.513 1.00 64.19 135 ARG A CA 1
ATOM 1025 C C . ARG A 1 135 ? -16.885 6.090 13.394 1.00 64.19 135 ARG A C 1
ATOM 1027 O O . ARG A 1 135 ? -17.753 6.816 12.919 1.00 64.19 135 ARG A O 1
ATOM 1034 N N . ALA A 1 136 ? -16.814 5.813 14.694 1.00 60.50 136 ALA A N 1
ATOM 1035 C CA . ALA A 1 136 ? -17.503 6.639 15.679 1.00 60.50 136 ALA A CA 1
ATOM 1036 C C . ALA A 1 136 ? -16.863 8.040 15.689 1.00 60.50 136 ALA A C 1
ATOM 1038 O O . ALA A 1 136 ? -15.634 8.176 15.689 1.00 60.50 136 ALA A O 1
ATOM 1039 N N . ALA A 1 137 ? -17.685 9.089 15.649 1.00 58.31 137 ALA A N 1
ATOM 1040 C CA . ALA A 1 137 ? -17.200 10.465 15.668 1.00 58.31 137 ALA A CA 1
ATOM 1041 C C . ALA A 1 137 ? -16.362 10.720 16.937 1.00 58.31 137 ALA A C 1
ATOM 1043 O O . ALA A 1 137 ? -16.787 10.392 18.039 1.00 58.31 137 ALA A O 1
ATOM 1044 N N . GLY A 1 138 ? -15.161 11.286 16.777 1.00 62.81 138 GLY A N 1
ATOM 1045 C CA . GLY A 1 138 ? -14.280 11.663 17.894 1.00 62.81 138 GLY A CA 1
ATOM 1046 C C . GLY A 1 138 ? -13.239 10.622 18.332 1.00 62.81 138 GLY A C 1
ATOM 1047 O O . GLY A 1 138 ? -12.377 10.957 19.141 1.00 62.81 138 GLY A O 1
ATOM 1048 N N . VAL A 1 139 ? -13.238 9.399 17.786 1.00 71.50 139 VAL A N 1
ATOM 1049 C CA . VAL A 1 139 ? -12.194 8.404 18.103 1.00 71.50 139 VAL A CA 1
ATOM 1050 C C . VAL A 1 139 ? -10.908 8.712 17.327 1.00 71.50 139 VAL A C 1
ATOM 1052 O O . VAL A 1 139 ? -10.898 8.725 16.093 1.00 71.50 139 VAL A O 1
ATOM 1055 N N . ARG A 1 140 ? -9.805 8.951 18.049 1.00 75.94 140 ARG A N 1
ATOM 1056 C CA . ARG A 1 140 ? -8.465 9.074 17.458 1.00 75.94 140 ARG A CA 1
ATOM 1057 C C . ARG A 1 140 ? -7.950 7.682 17.102 1.00 75.94 140 ARG A C 1
ATOM 1059 O O . ARG A 1 140 ? -7.810 6.837 17.980 1.00 75.94 140 ARG A O 1
ATOM 1066 N N . LEU A 1 141 ? -7.650 7.461 15.825 1.00 81.19 141 LEU A N 1
ATOM 1067 C CA . LEU A 1 141 ? -7.104 6.186 15.365 1.00 81.19 141 LEU A CA 1
ATOM 1068 C C . LEU A 1 141 ? -5.666 5.984 15.874 1.00 81.19 141 LEU A C 1
ATOM 1070 O O . LEU A 1 141 ? -4.915 6.964 15.972 1.00 81.19 141 LEU A O 1
ATOM 1074 N N . PRO A 1 142 ? -5.262 4.736 16.181 1.00 86.75 142 PRO A N 1
ATOM 1075 C CA . PRO A 1 142 ? -3.889 4.438 16.566 1.00 86.75 142 PRO A CA 1
ATOM 1076 C C . PRO A 1 142 ? -2.892 4.834 15.462 1.00 86.75 142 PRO A C 1
ATOM 1078 O O . PRO A 1 142 ? -3.218 4.762 14.273 1.00 86.75 142 PRO A O 1
ATOM 1081 N N . PRO A 1 143 ? -1.660 5.239 15.817 1.00 91.31 143 PRO A N 1
ATOM 1082 C CA . PRO A 1 143 ? -0.603 5.465 14.834 1.00 91.31 143 PRO A CA 1
ATOM 1083 C C . PRO A 1 143 ? -0.304 4.185 14.037 1.00 91.31 143 PRO A C 1
ATOM 1085 O O . PRO A 1 143 ? -0.460 3.081 14.557 1.00 91.31 143 PRO A O 1
ATOM 1088 N N . ILE A 1 144 ? 0.191 4.322 12.799 1.00 92.06 144 ILE A N 1
ATOM 1089 C CA . ILE A 1 144 ? 0.476 3.174 11.914 1.00 92.06 144 ILE A CA 1
ATOM 1090 C C . ILE A 1 144 ? 1.437 2.178 12.578 1.00 92.06 144 ILE A C 1
ATOM 1092 O O . ILE A 1 144 ? 1.194 0.977 12.517 1.00 92.06 144 ILE A O 1
ATOM 1096 N N . ALA A 1 145 ? 2.439 2.662 13.318 1.00 93.06 145 ALA A N 1
ATOM 1097 C CA . ALA A 1 145 ? 3.384 1.827 14.067 1.00 93.06 145 ALA A CA 1
ATOM 1098 C C . ALA A 1 145 ? 2.734 0.903 15.121 1.00 93.06 145 ALA A C 1
ATOM 1100 O O . ALA A 1 145 ? 3.352 -0.066 15.550 1.00 93.06 145 ALA A O 1
ATOM 1101 N N . ARG A 1 146 ? 1.495 1.186 15.557 1.00 94.06 146 ARG A N 1
ATOM 1102 C CA . ARG A 1 146 ? 0.720 0.289 16.431 1.00 94.06 146 ARG A CA 1
ATOM 1103 C C . ARG A 1 146 ? -0.123 -0.718 15.663 1.00 94.06 146 ARG A C 1
ATOM 1105 O O . ARG A 1 146 ? -0.511 -1.724 16.244 1.00 94.06 146 ARG A O 1
ATOM 1112 N N . LEU A 1 147 ? -0.408 -0.468 14.389 1.00 93.62 147 LEU A N 1
ATOM 1113 C CA . LEU A 1 147 ? -1.252 -1.317 13.546 1.00 93.62 147 LEU A CA 1
ATOM 1114 C C . LEU A 1 147 ? -0.426 -2.320 12.736 1.00 93.62 147 LEU A C 1
ATOM 1116 O O . LEU A 1 147 ? -0.863 -3.444 12.502 1.00 93.62 147 LEU A O 1
ATOM 1120 N N . VAL A 1 148 ? 0.786 -1.944 12.340 1.00 96.00 148 VAL A N 1
ATOM 1121 C CA . VAL A 1 148 ? 1.687 -2.798 11.565 1.00 96.00 148 VAL A CA 1
ATOM 1122 C C . VAL A 1 148 ? 3.085 -2.853 12.175 1.00 96.00 148 VAL A C 1
ATOM 1124 O O . VAL A 1 148 ? 3.522 -1.927 12.854 1.00 96.00 148 VAL A O 1
ATOM 1127 N N . GLN A 1 149 ? 3.795 -3.950 11.928 1.00 95.56 149 GLN A N 1
ATOM 1128 C CA . GLN A 1 149 ? 5.157 -4.185 12.398 1.00 95.56 149 GLN A CA 1
ATOM 1129 C C . GLN A 1 149 ? 6.166 -3.586 11.411 1.00 95.56 149 GLN A C 1
ATOM 1131 O O . GLN A 1 149 ? 6.585 -4.245 10.460 1.00 95.56 149 GLN A O 1
ATOM 1136 N N . LEU A 1 150 ? 6.554 -2.330 11.638 1.00 93.81 150 LEU A N 1
ATOM 1137 C CA . LEU A 1 150 ? 7.472 -1.581 10.766 1.00 93.81 150 LEU A CA 1
ATOM 1138 C C . LEU A 1 150 ? 8.896 -2.155 10.722 1.00 93.81 150 LEU A C 1
ATOM 1140 O O . LEU A 1 150 ? 9.621 -1.941 9.760 1.00 93.81 150 LEU A O 1
ATOM 1144 N N . GLN A 1 151 ? 9.294 -2.900 11.749 1.00 92.19 151 GLN A N 1
ATOM 1145 C CA . GLN A 1 151 ? 10.599 -3.553 11.838 1.00 92.19 151 GLN A CA 1
ATOM 1146 C C . GLN A 1 151 ? 10.679 -4.890 11.079 1.00 92.19 151 GLN A C 1
ATOM 1148 O O . GLN A 1 151 ? 11.768 -5.420 10.897 1.00 92.19 151 GLN A O 1
ATOM 1153 N N . HIS A 1 152 ? 9.540 -5.442 10.647 1.00 93.69 152 HIS A N 1
ATOM 1154 C CA . HIS A 1 152 ? 9.454 -6.723 9.932 1.00 93.69 152 HIS A CA 1
ATOM 1155 C C . HIS A 1 152 ? 8.860 -6.539 8.530 1.00 93.69 152 HIS A C 1
ATOM 1157 O O . HIS A 1 152 ? 8.096 -7.378 8.055 1.00 93.69 152 HIS A O 1
ATOM 1163 N N . VAL A 1 153 ? 9.152 -5.405 7.891 1.00 95.06 153 VAL A N 1
ATOM 1164 C CA . VAL A 1 153 ? 8.664 -5.115 6.542 1.00 95.06 153 VAL A CA 1
ATOM 1165 C C . VAL A 1 153 ? 9.366 -6.016 5.538 1.00 95.06 153 VAL A C 1
ATOM 1167 O O . VAL A 1 153 ? 10.592 -6.067 5.475 1.00 95.06 153 VAL A O 1
ATOM 1170 N N . GLU A 1 154 ? 8.572 -6.714 4.736 1.00 94.19 154 GLU A N 1
ATOM 1171 C CA . GLU A 1 154 ? 9.057 -7.552 3.647 1.00 94.19 154 GLU A CA 1
ATOM 1172 C C . GLU A 1 154 ? 8.902 -6.784 2.332 1.00 94.19 154 GLU A C 1
ATOM 1174 O O . GLU A 1 154 ? 7.799 -6.368 1.965 1.00 94.19 154 GLU A O 1
ATOM 1179 N N . VAL A 1 155 ? 10.006 -6.610 1.607 1.00 93.88 155 VAL A N 1
ATOM 1180 C CA . VAL A 1 155 ? 10.023 -5.963 0.293 1.00 93.88 155 VAL A CA 1
ATOM 1181 C C . VAL A 1 155 ? 10.453 -6.993 -0.736 1.00 93.88 155 VAL A C 1
ATOM 1183 O O . VAL A 1 155 ? 11.541 -7.556 -0.657 1.00 93.88 155 VAL A O 1
ATOM 1186 N N . THR A 1 156 ? 9.565 -7.291 -1.679 1.00 92.06 156 THR A N 1
ATOM 1187 C CA . THR A 1 156 ? 9.765 -8.373 -2.649 1.00 92.06 156 THR A CA 1
ATOM 1188 C C . THR A 1 156 ? 9.338 -7.942 -4.043 1.00 92.06 156 THR A C 1
ATOM 1190 O O . THR A 1 156 ? 8.470 -7.086 -4.206 1.00 92.06 156 THR A O 1
ATOM 1193 N N . ALA A 1 157 ? 9.928 -8.553 -5.069 1.00 90.12 157 ALA A N 1
ATOM 1194 C CA . ALA A 1 157 ? 9.400 -8.434 -6.421 1.00 90.12 157 ALA A CA 1
ATOM 1195 C C . ALA A 1 157 ? 8.011 -9.107 -6.499 1.00 90.12 157 ALA A C 1
ATOM 1197 O O . ALA A 1 157 ? 7.813 -10.163 -5.883 1.00 90.12 157 ALA A O 1
ATOM 1198 N N . PRO A 1 158 ? 7.045 -8.537 -7.240 1.00 89.69 158 PRO A N 1
ATOM 1199 C CA . PRO A 1 158 ? 5.732 -9.136 -7.416 1.00 89.69 158 PRO A CA 1
ATOM 1200 C C . PRO A 1 158 ? 5.842 -10.491 -8.122 1.00 89.69 158 PRO A C 1
ATOM 1202 O O . PRO A 1 158 ? 6.654 -10.675 -9.028 1.00 89.69 158 PRO A O 1
ATOM 1205 N N . ARG A 1 159 ? 5.000 -11.443 -7.710 1.00 87.75 159 ARG A N 1
ATOM 1206 C CA . ARG A 1 159 ? 5.000 -12.825 -8.211 1.00 87.75 159 ARG A CA 1
ATOM 1207 C C . ARG A 1 159 ? 3.703 -13.104 -8.972 1.00 87.75 159 ARG A C 1
ATOM 1209 O O . ARG A 1 159 ? 2.778 -13.684 -8.406 1.00 87.75 159 ARG A O 1
ATOM 1216 N N . PRO A 1 160 ? 3.571 -12.638 -10.224 1.00 83.56 160 PRO A N 1
ATOM 1217 C CA . PRO A 1 160 ? 2.339 -12.798 -10.982 1.00 83.56 160 PRO A CA 1
ATOM 1218 C C . PRO A 1 160 ? 2.017 -14.276 -11.218 1.00 83.56 160 PRO A C 1
ATOM 1220 O O . PRO A 1 160 ? 2.876 -15.071 -11.584 1.00 83.56 160 PRO A O 1
ATOM 1223 N N . THR A 1 161 ? 0.745 -14.626 -11.050 1.00 83.00 161 THR A N 1
ATOM 1224 C CA . THR A 1 161 ? 0.216 -15.984 -11.264 1.00 83.00 161 THR A CA 1
ATOM 1225 C C . THR A 1 161 ? -0.286 -16.224 -12.693 1.00 83.00 161 THR A C 1
ATOM 1227 O O . THR A 1 161 ? -0.685 -17.336 -13.024 1.00 83.00 161 THR A O 1
ATOM 1230 N N . SER A 1 162 ? -0.274 -15.199 -13.553 1.00 84.00 162 SER A N 1
ATOM 1231 C CA . SER A 1 162 ? -0.696 -15.285 -14.958 1.00 84.00 162 SER A CA 1
ATOM 1232 C C . SER A 1 162 ? 0.204 -14.454 -15.874 1.00 84.00 162 SER A C 1
ATOM 1234 O O . SER A 1 162 ? 0.715 -13.404 -15.471 1.00 84.00 162 SER A O 1
ATOM 1236 N N . ALA A 1 163 ? 0.365 -14.914 -17.119 1.00 86.50 163 ALA A N 1
ATOM 1237 C CA . ALA A 1 163 ? 1.193 -14.256 -18.132 1.00 86.50 163 ALA A CA 1
ATOM 1238 C C . ALA A 1 163 ? 0.697 -12.836 -18.461 1.00 86.50 163 ALA A C 1
ATOM 1240 O O . ALA A 1 163 ? 1.504 -11.917 -18.590 1.00 86.50 163 ALA A O 1
ATOM 1241 N N . ASP A 1 164 ? -0.623 -12.634 -18.506 1.00 86.75 164 ASP A N 1
ATOM 1242 C CA . ASP A 1 164 ? -1.228 -11.323 -18.774 1.00 86.75 164 ASP A CA 1
ATOM 1243 C C . ASP A 1 164 ? -0.833 -10.279 -17.725 1.00 86.75 164 ASP A C 1
ATOM 1245 O O . ASP A 1 164 ? -0.554 -9.127 -18.052 1.00 86.75 164 ASP A O 1
ATOM 1249 N N . ILE A 1 165 ? -0.789 -10.674 -16.448 1.00 86.06 165 ILE A N 1
ATOM 1250 C CA . ILE A 1 165 ? -0.361 -9.786 -15.362 1.00 86.06 165 ILE A CA 1
ATOM 1251 C C . ILE A 1 165 ? 1.146 -9.553 -15.439 1.00 86.06 165 ILE A C 1
ATOM 1253 O O . ILE A 1 165 ? 1.592 -8.420 -15.271 1.00 86.06 165 ILE A O 1
ATOM 1257 N N . GLN A 1 166 ? 1.931 -10.592 -15.736 1.00 86.38 166 GLN A N 1
ATOM 1258 C CA . GLN A 1 166 ? 3.382 -10.473 -15.874 1.00 86.38 166 GLN A CA 1
ATOM 1259 C C . GLN A 1 166 ? 3.783 -9.441 -16.938 1.00 86.38 166 GLN A C 1
ATOM 1261 O O . GLN A 1 166 ? 4.735 -8.701 -16.723 1.00 86.38 166 GLN A O 1
ATOM 1266 N N . GLN A 1 167 ? 3.037 -9.340 -18.043 1.00 87.62 167 GLN A N 1
ATOM 1267 C CA . GLN A 1 167 ? 3.285 -8.344 -19.094 1.00 87.62 167 GLN A CA 1
ATOM 1268 C C . GLN A 1 167 ? 2.942 -6.903 -18.683 1.00 87.62 167 GLN A C 1
ATOM 1270 O O . GLN A 1 167 ? 3.461 -5.955 -19.270 1.00 87.62 167 GLN A O 1
ATOM 1275 N N . ARG A 1 168 ? 2.053 -6.715 -17.700 1.00 88.62 168 ARG A N 1
ATOM 1276 C CA . ARG A 1 168 ? 1.620 -5.385 -17.236 1.00 88.62 168 ARG A CA 1
ATOM 1277 C C . ARG A 1 168 ? 2.441 -4.859 -16.061 1.00 88.62 168 ARG A C 1
ATOM 1279 O O . ARG A 1 168 ? 2.480 -3.645 -15.838 1.00 88.62 168 ARG A O 1
ATOM 1286 N N . LEU A 1 169 ? 3.048 -5.758 -15.290 1.00 88.56 169 LEU A N 1
ATOM 1287 C CA . LEU A 1 169 ? 3.970 -5.402 -14.219 1.00 88.56 169 LEU A CA 1
ATOM 1288 C C . LEU A 1 169 ? 5.303 -4.937 -14.807 1.00 88.56 169 LEU A C 1
ATOM 1290 O O . LEU A 1 169 ? 5.802 -5.479 -15.791 1.00 88.56 169 LEU A O 1
ATOM 1294 N N . ARG A 1 170 ? 5.878 -3.905 -14.198 1.00 89.00 170 ARG A N 1
ATOM 1295 C CA . ARG A 1 170 ? 7.168 -3.338 -14.593 1.00 89.00 170 ARG A CA 1
ATOM 1296 C C . ARG A 1 170 ? 8.290 -3.879 -13.705 1.00 89.00 170 ARG A C 1
ATOM 1298 O O . ARG A 1 170 ? 8.024 -4.258 -12.568 1.00 89.00 170 ARG A O 1
ATOM 1305 N N . PRO A 1 171 ? 9.553 -3.839 -14.169 1.00 85.00 171 PRO A N 1
ATOM 1306 C CA . PRO A 1 171 ? 10.702 -4.265 -13.364 1.00 85.00 171 PRO A CA 1
ATOM 1307 C C . PRO A 1 171 ? 10.846 -3.521 -12.028 1.00 85.00 171 PRO A C 1
ATOM 1309 O O . PRO A 1 171 ? 11.357 -4.083 -11.068 1.00 85.00 171 PRO A O 1
ATOM 1312 N N . ASN A 1 172 ? 10.370 -2.274 -11.969 1.00 88.06 172 ASN A N 1
ATOM 1313 C CA . ASN A 1 172 ? 10.416 -1.430 -10.773 1.00 88.06 172 ASN A CA 1
ATOM 1314 C C . ASN A 1 172 ? 9.127 -1.506 -9.934 1.00 88.06 172 ASN A C 1
ATOM 1316 O O . ASN A 1 172 ? 8.907 -0.661 -9.063 1.00 88.06 172 ASN A O 1
ATOM 1320 N N . ASP A 1 173 ? 8.233 -2.446 -10.241 1.00 92.62 173 ASP A N 1
ATOM 1321 C CA . ASP A 1 173 ? 7.078 -2.703 -9.394 1.00 92.62 173 ASP A CA 1
ATOM 1322 C C . ASP A 1 173 ? 7.533 -3.567 -8.218 1.00 92.62 173 ASP A C 1
ATOM 1324 O O . ASP A 1 173 ? 8.183 -4.595 -8.393 1.00 92.62 173 ASP A O 1
ATOM 1328 N N . THR A 1 174 ? 7.178 -3.145 -7.013 1.00 93.94 174 THR A N 1
ATOM 1329 C CA . THR A 1 174 ? 7.658 -3.712 -5.758 1.00 93.94 174 THR A CA 1
ATOM 1330 C C . THR A 1 174 ? 6.470 -3.980 -4.850 1.00 93.94 174 THR A C 1
ATOM 1332 O O . THR A 1 174 ? 5.607 -3.125 -4.654 1.00 93.94 174 THR A O 1
ATOM 1335 N N . LEU A 1 175 ? 6.409 -5.179 -4.281 1.00 94.81 175 LEU A N 1
ATOM 1336 C CA . LEU A 1 175 ? 5.423 -5.546 -3.278 1.00 94.81 175 LEU A CA 1
ATOM 1337 C C . LEU A 1 175 ? 5.999 -5.281 -1.885 1.00 94.81 175 LEU A C 1
ATOM 1339 O O . LEU A 1 175 ? 6.946 -5.946 -1.463 1.00 94.81 175 LEU A O 1
ATOM 1343 N N . VAL A 1 176 ? 5.385 -4.347 -1.165 1.00 96.44 176 VAL A N 1
ATOM 1344 C CA . VAL A 1 176 ? 5.689 -4.046 0.235 1.00 96.44 176 VAL A CA 1
ATOM 1345 C C . VAL A 1 176 ? 4.648 -4.723 1.114 1.00 96.44 176 VAL A C 1
ATOM 1347 O O . VAL A 1 176 ? 3.443 -4.515 0.952 1.00 96.44 176 VAL A O 1
ATOM 1350 N N . THR A 1 177 ? 5.105 -5.556 2.042 1.00 96.06 177 THR A N 1
ATOM 1351 C CA . THR A 1 177 ? 4.244 -6.302 2.958 1.00 96.06 177 THR A CA 1
ATOM 1352 C C . THR A 1 177 ? 4.575 -5.935 4.396 1.00 96.06 177 THR A C 1
ATOM 1354 O O . THR A 1 177 ? 5.698 -6.120 4.857 1.00 96.06 177 THR A O 1
ATOM 1357 N N . PHE A 1 178 ? 3.569 -5.449 5.117 1.00 96.12 178 PHE A N 1
ATOM 1358 C CA . PHE A 1 178 ? 3.657 -5.136 6.535 1.00 96.12 178 PHE A CA 1
ATOM 1359 C C . PHE A 1 178 ? 2.889 -6.190 7.339 1.00 96.12 178 PHE A C 1
ATOM 1361 O O . PHE A 1 178 ? 1.667 -6.299 7.185 1.00 96.12 178 PHE A O 1
ATOM 1368 N N . PRO A 1 179 ? 3.542 -6.966 8.217 1.00 96.19 179 PRO A N 1
ATOM 1369 C CA . PRO A 1 179 ? 2.829 -7.831 9.147 1.00 96.19 179 PRO A CA 1
ATOM 1370 C C . PRO A 1 179 ? 1.945 -7.005 10.084 1.00 96.19 179 PRO A C 1
ATOM 1372 O O . PRO A 1 179 ? 2.393 -6.011 10.657 1.00 96.19 179 PRO A O 1
ATOM 1375 N N . SER A 1 180 ? 0.693 -7.414 10.274 1.00 95.06 180 SER A N 1
ATOM 1376 C CA . SER A 1 180 ? -0.213 -6.730 11.198 1.00 95.06 180 SER A CA 1
ATOM 1377 C C . SER A 1 180 ? 0.151 -7.044 12.653 1.00 95.06 180 SER A C 1
ATOM 1379 O O . SER A 1 180 ? 0.534 -8.167 13.004 1.00 95.06 180 SER A O 1
ATOM 1381 N N . THR A 1 181 ? -0.002 -6.065 13.540 1.00 95.38 181 THR A N 1
ATOM 1382 C CA . THR A 1 181 ? 0.032 -6.302 14.992 1.00 95.38 181 THR A CA 1
ATOM 1383 C C . THR A 1 181 ? -1.287 -6.930 15.460 1.00 95.38 181 THR A C 1
ATOM 1385 O O . THR A 1 181 ? -2.252 -7.027 14.701 1.00 95.38 181 THR A O 1
ATOM 1388 N N . ALA A 1 182 ? -1.367 -7.344 16.729 1.00 91.81 182 ALA A N 1
ATOM 1389 C CA . ALA A 1 182 ? -2.623 -7.834 17.303 1.00 91.81 182 ALA A CA 1
ATOM 1390 C C . ALA A 1 182 ? -3.755 -6.794 17.237 1.00 91.81 182 ALA A C 1
ATOM 1392 O O . ALA A 1 182 ? -4.878 -7.143 16.885 1.00 91.81 182 ALA A O 1
ATOM 1393 N N . GLU A 1 183 ? -3.437 -5.529 17.518 1.00 90.69 183 GLU A N 1
ATOM 1394 C CA . GLU A 1 183 ? -4.362 -4.397 17.404 1.00 90.69 183 GLU A CA 1
ATOM 1395 C C . GLU A 1 183 ? -4.735 -4.131 15.937 1.00 90.69 183 GLU A C 1
ATOM 1397 O O . GLU A 1 183 ? -5.911 -4.003 15.594 1.00 90.69 183 GLU A O 1
ATOM 1402 N N . GLY A 1 184 ? -3.739 -4.155 15.047 1.00 90.81 184 GLY A N 1
ATOM 1403 C CA . GLY A 1 184 ? -3.930 -3.958 13.616 1.00 90.81 184 GLY A CA 1
ATOM 1404 C C . GLY A 1 184 ? -4.870 -4.965 12.974 1.00 90.81 184 GLY A C 1
ATOM 1405 O O . GLY A 1 184 ? -5.693 -4.569 12.160 1.00 90.81 184 GLY A O 1
ATOM 1406 N N . ARG A 1 185 ? -4.819 -6.245 13.366 1.00 91.88 185 ARG A N 1
ATOM 1407 C CA . ARG A 1 185 ? -5.700 -7.287 12.803 1.00 91.88 185 ARG A CA 1
ATOM 1408 C C . ARG A 1 185 ? -7.186 -6.932 12.884 1.00 91.88 185 ARG A C 1
ATOM 1410 O O . ARG A 1 185 ? -7.945 -7.332 12.007 1.00 91.88 185 ARG A O 1
ATOM 1417 N N . VAL A 1 186 ? -7.598 -6.216 13.930 1.00 87.81 186 VAL A N 1
ATOM 1418 C CA . VAL A 1 186 ? -8.994 -5.806 14.122 1.00 87.81 186 VAL A CA 1
ATOM 1419 C C . VAL A 1 186 ? -9.290 -4.537 13.330 1.00 87.81 186 VAL A C 1
ATOM 1421 O O . VAL A 1 186 ? -10.265 -4.497 12.583 1.00 87.81 186 VAL A O 1
ATOM 1424 N N . GLU A 1 187 ? -8.451 -3.511 13.466 1.00 86.81 187 GLU A N 1
ATOM 1425 C CA . GLU A 1 187 ? -8.693 -2.205 12.845 1.00 86.81 187 GLU A CA 1
ATOM 1426 C C . GLU A 1 187 ? -8.514 -2.229 11.323 1.00 86.81 187 GLU A C 1
ATOM 1428 O O . GLU A 1 187 ? -9.386 -1.779 10.580 1.00 86.81 187 GLU A O 1
ATOM 1433 N N . LEU A 1 188 ? -7.428 -2.824 10.832 1.00 88.81 188 LEU A N 1
ATOM 1434 C CA . LEU A 1 188 ? -7.113 -2.888 9.405 1.00 88.81 188 LEU A CA 1
ATOM 1435 C C . LEU A 1 188 ? -8.140 -3.728 8.638 1.00 88.81 188 LEU A C 1
ATOM 1437 O O . LEU A 1 188 ? -8.544 -3.340 7.545 1.00 88.81 188 LEU A O 1
ATOM 1441 N N . ALA A 1 189 ? -8.652 -4.808 9.238 1.00 87.31 189 ALA A N 1
ATOM 1442 C CA . ALA A 1 189 ? -9.717 -5.622 8.651 1.00 87.31 189 ALA A 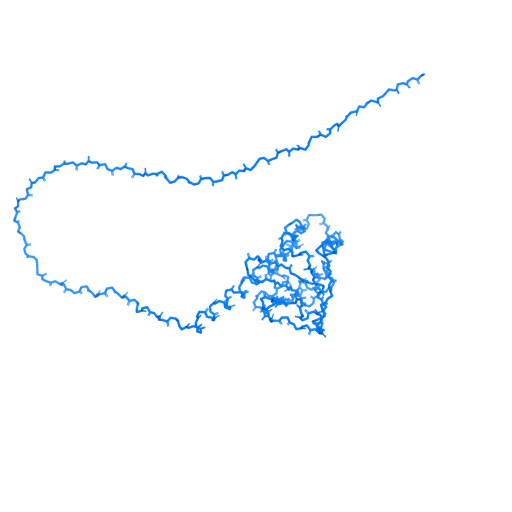CA 1
ATOM 1443 C C . ALA A 1 189 ? -11.035 -4.848 8.461 1.00 87.31 189 ALA A C 1
ATOM 1445 O O . ALA A 1 189 ? -11.808 -5.158 7.550 1.00 87.31 189 ALA A O 1
ATOM 1446 N N . ARG A 1 190 ? -11.296 -3.820 9.289 1.00 83.25 190 ARG A N 1
ATOM 1447 C CA . ARG A 1 190 ? -12.450 -2.921 9.109 1.00 83.25 190 ARG A CA 1
ATOM 1448 C C . ARG A 1 190 ? -12.270 -2.019 7.894 1.00 83.25 190 ARG A C 1
ATOM 1450 O O . ARG A 1 190 ? -13.255 -1.742 7.213 1.00 83.25 190 ARG A O 1
ATOM 1457 N N . TRP A 1 191 ? -11.046 -1.559 7.627 1.00 82.81 191 TRP A N 1
ATOM 1458 C CA . TRP A 1 191 ? -10.728 -0.688 6.487 1.00 82.81 191 TRP A CA 1
ATOM 1459 C C . TRP A 1 191 ? -10.588 -1.464 5.181 1.00 82.81 191 TRP A C 1
ATOM 1461 O O . TRP A 1 191 ? -10.945 -0.975 4.113 1.00 82.81 191 TRP A O 1
ATOM 1471 N N . TYR A 1 192 ? -10.081 -2.686 5.255 1.00 85.44 192 TYR A N 1
ATOM 1472 C CA . TYR A 1 192 ? -10.001 -3.574 4.118 1.00 85.44 192 TYR A CA 1
ATOM 1473 C C . TYR A 1 192 ? -9.988 -5.024 4.608 1.00 85.44 192 TYR A C 1
ATOM 1475 O O . TYR A 1 192 ? -9.036 -5.427 5.271 1.00 85.44 192 TYR A O 1
ATOM 1483 N N . PRO A 1 193 ? -10.992 -5.855 4.269 1.00 81.44 193 PRO A N 1
ATOM 1484 C CA . PRO A 1 193 ? -11.052 -7.235 4.757 1.00 81.44 193 PRO A CA 1
ATOM 1485 C C . PRO A 1 193 ? -9.828 -8.092 4.400 1.00 81.44 193 PRO A C 1
ATOM 1487 O O . PRO A 1 193 ? -9.551 -9.069 5.085 1.00 81.44 193 PRO A O 1
ATOM 1490 N N . GLY A 1 194 ? -9.085 -7.730 3.346 1.00 83.94 194 GLY A N 1
ATOM 1491 C CA . GLY A 1 194 ? -7.832 -8.396 2.971 1.00 83.94 194 GLY A CA 1
ATOM 1492 C C . GLY A 1 194 ? -6.623 -8.031 3.843 1.00 83.94 194 GLY A C 1
ATOM 1493 O O . GLY A 1 194 ? -5.580 -8.658 3.705 1.00 83.94 194 GLY A O 1
ATOM 1494 N N . TRP A 1 195 ? -6.737 -7.046 4.738 1.00 90.00 195 TRP A N 1
ATOM 1495 C CA . TRP A 1 195 ? -5.653 -6.549 5.595 1.00 90.00 195 TRP A CA 1
ATOM 1496 C C . TRP A 1 195 ? -5.765 -7.063 7.033 1.00 90.00 195 TRP A C 1
ATOM 1498 O O . TRP A 1 195 ? -5.603 -6.328 8.002 1.00 90.00 195 TRP A O 1
ATOM 1508 N N . THR A 1 196 ? -6.080 -8.342 7.195 1.00 87.00 196 THR A N 1
ATOM 1509 C CA . THR A 1 196 ? -6.159 -8.972 8.516 1.00 87.00 196 THR A CA 1
ATOM 1510 C C . THR A 1 196 ? -4.754 -9.273 9.028 1.00 87.00 196 THR A C 1
ATOM 1512 O O . THR A 1 196 ? -4.238 -8.557 9.878 1.00 87.00 196 THR A O 1
ATOM 1515 N N . ALA A 1 197 ? -4.100 -10.303 8.493 1.00 90.31 197 ALA A N 1
ATOM 1516 C CA . ALA A 1 197 ? -2.793 -10.766 8.957 1.00 90.31 197 ALA A CA 1
ATOM 1517 C C . ALA A 1 197 ? -1.627 -9.908 8.454 1.00 90.31 197 ALA A C 1
ATOM 1519 O O . ALA A 1 197 ? -0.605 -9.789 9.133 1.00 90.31 197 ALA A O 1
ATOM 1520 N N . ARG A 1 198 ? -1.760 -9.360 7.245 1.00 92.94 198 ARG A N 1
ATOM 1521 C CA . ARG A 1 198 ? -0.722 -8.587 6.568 1.00 92.94 198 ARG A CA 1
ATOM 1522 C C . ARG A 1 198 ? -1.368 -7.501 5.729 1.00 92.94 198 ARG A C 1
ATOM 1524 O O . ARG A 1 198 ? -2.388 -7.741 5.087 1.00 92.94 198 ARG A O 1
ATOM 1531 N N . VAL A 1 199 ? -0.736 -6.342 5.689 1.00 94.38 199 VAL A N 1
ATOM 1532 C CA . VAL A 1 199 ? -1.069 -5.273 4.755 1.00 94.38 199 VAL A CA 1
ATOM 1533 C C . VAL A 1 199 ? -0.119 -5.374 3.584 1.00 94.38 199 VAL A C 1
ATOM 1535 O O . VAL A 1 199 ? 1.096 -5.365 3.769 1.00 94.38 199 VAL A O 1
ATOM 1538 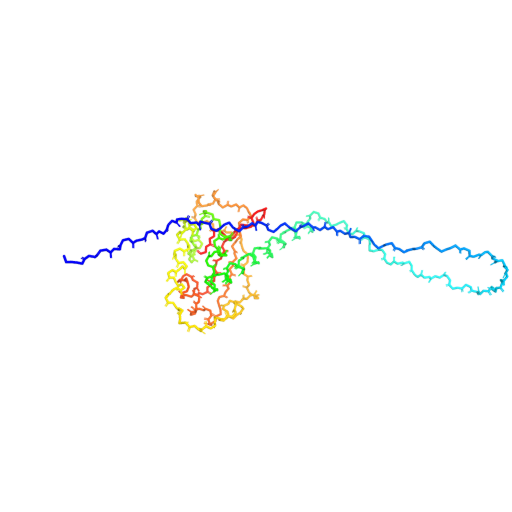N N . ARG A 1 200 ? -0.665 -5.496 2.381 1.00 94.75 200 ARG A N 1
ATOM 1539 C CA . ARG A 1 200 ? 0.117 -5.643 1.157 1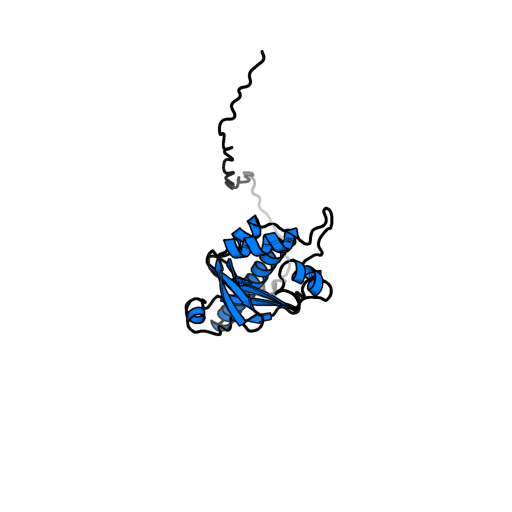.00 94.75 200 ARG A CA 1
ATOM 1540 C C . ARG A 1 200 ? -0.150 -4.442 0.277 1.00 94.75 200 ARG A C 1
ATOM 1542 O O . ARG A 1 200 ? -1.305 -4.126 0.020 1.00 94.75 200 ARG A O 1
ATOM 1549 N N . VAL A 1 201 ? 0.911 -3.787 -0.166 1.00 95.75 201 VAL A N 1
ATOM 1550 C CA . VAL A 1 201 ? 0.833 -2.624 -1.043 1.00 95.75 201 VAL A CA 1
ATOM 1551 C C . VAL A 1 201 ? 1.797 -2.855 -2.192 1.00 95.75 201 VAL A C 1
ATOM 1553 O O . VAL A 1 201 ? 2.990 -3.070 -1.989 1.00 95.75 201 VAL A O 1
ATOM 1556 N N . LEU A 1 202 ? 1.270 -2.848 -3.408 1.00 95.88 202 LEU A N 1
ATOM 1557 C CA . LEU A 1 202 ? 2.061 -2.906 -4.622 1.00 95.88 202 LEU A CA 1
ATOM 1558 C C . LEU A 1 202 ? 2.343 -1.472 -5.066 1.00 95.88 202 LEU A C 1
ATOM 1560 O O . LEU A 1 202 ? 1.418 -0.693 -5.307 1.00 95.88 202 LEU A O 1
ATOM 1564 N N . VAL A 1 203 ? 3.619 -1.131 -5.171 1.00 96.88 203 VAL A N 1
ATOM 1565 C CA . VAL A 1 203 ? 4.088 0.204 -5.536 1.00 96.88 203 VAL A CA 1
ATOM 1566 C C . VAL A 1 203 ? 4.944 0.142 -6.785 1.00 96.88 203 VAL A C 1
ATOM 1568 O O . VAL A 1 203 ? 5.633 -0.840 -7.032 1.00 96.88 203 VAL A O 1
ATOM 1571 N N . ARG A 1 204 ? 4.914 1.209 -7.568 1.00 94.62 204 ARG A N 1
ATOM 1572 C CA . ARG A 1 204 ? 5.795 1.438 -8.704 1.00 94.62 204 ARG A CA 1
ATOM 1573 C C . ARG A 1 204 ? 6.762 2.542 -8.325 1.00 94.62 204 ARG A C 1
ATOM 1575 O O . ARG A 1 204 ? 6.325 3.669 -8.102 1.00 94.62 204 ARG A O 1
ATOM 1582 N N . VAL A 1 205 ? 8.053 2.227 -8.254 1.00 88.25 205 VAL A N 1
ATOM 1583 C CA . VAL A 1 205 ? 9.108 3.210 -7.957 1.00 88.25 205 VAL A CA 1
ATOM 1584 C C . VAL A 1 205 ? 9.794 3.699 -9.241 1.00 88.25 205 VAL A C 1
ATOM 1586 O O . VAL A 1 205 ? 9.907 2.969 -10.228 1.00 88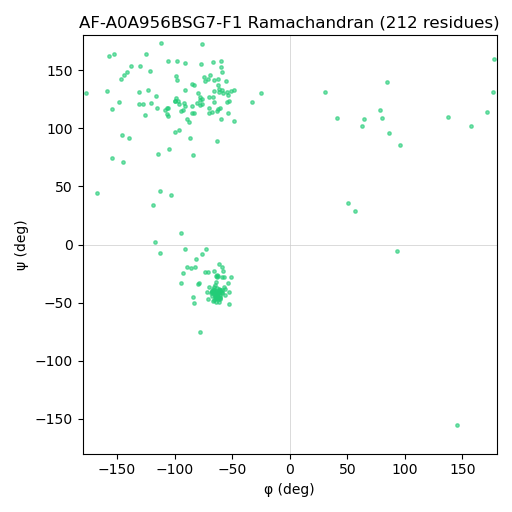.25 205 VAL A O 1
ATOM 1589 N N . GLY A 1 206 ? 10.199 4.972 -9.273 1.00 83.19 206 GLY A N 1
ATOM 1590 C CA . GLY A 1 206 ? 10.803 5.618 -10.446 1.00 83.19 206 GLY A CA 1
ATOM 1591 C C . GLY A 1 206 ? 10.422 7.096 -10.571 1.00 83.19 206 GLY A C 1
ATOM 1592 O O . GLY A 1 206 ? 10.060 7.727 -9.586 1.00 83.19 206 GLY A O 1
ATOM 1593 N N . GLY A 1 207 ? 10.463 7.650 -11.790 1.00 81.94 207 GLY A N 1
ATOM 1594 C CA . GLY A 1 207 ? 10.223 9.085 -12.038 1.00 81.94 207 GLY A CA 1
ATOM 1595 C C . GLY A 1 207 ? 8.829 9.609 -11.654 1.00 81.94 207 GLY A C 1
ATOM 1596 O O . GLY A 1 207 ? 8.648 10.813 -11.513 1.00 81.94 207 GLY A O 1
ATOM 1597 N N . SER A 1 208 ? 7.849 8.722 -11.457 1.00 87.62 208 SER A N 1
ATOM 1598 C CA . SER A 1 208 ? 6.555 9.045 -10.846 1.00 87.62 208 SER A CA 1
ATOM 1599 C C . SER A 1 208 ? 6.153 7.897 -9.912 1.00 87.62 208 SER A C 1
ATOM 1601 O O . SER A 1 208 ? 5.580 6.910 -10.382 1.00 87.62 208 SER A O 1
ATOM 1603 N N . PRO A 1 209 ? 6.519 7.969 -8.618 1.00 92.56 209 PRO A N 1
ATOM 1604 C CA . PRO A 1 209 ? 6.194 6.934 -7.645 1.00 92.56 209 PRO A CA 1
ATOM 1605 C C . PRO A 1 209 ? 4.686 6.863 -7.408 1.00 92.56 209 PRO A C 1
ATOM 1607 O O . PRO A 1 209 ? 4.057 7.883 -7.125 1.00 92.56 209 PRO A O 1
ATOM 1610 N N . GLN A 1 210 ? 4.100 5.674 -7.541 1.00 96.44 210 GLN A N 1
ATOM 1611 C CA . GLN A 1 210 ? 2.652 5.479 -7.413 1.00 96.44 210 GLN A CA 1
ATOM 1612 C C . GLN A 1 210 ? 2.321 4.144 -6.742 1.00 96.44 210 GLN A C 1
ATOM 1614 O O . GLN A 1 210 ? 2.999 3.138 -6.946 1.00 96.44 210 GLN A O 1
ATOM 1619 N N . VAL A 1 211 ? 1.243 4.115 -5.967 1.00 97.25 211 VAL A N 1
ATOM 1620 C CA . VAL A 1 211 ? 0.588 2.887 -5.518 1.00 97.25 211 VAL A CA 1
ATOM 1621 C C . VAL A 1 211 ? -0.199 2.330 -6.693 1.00 97.25 211 VAL A C 1
ATOM 1623 O O . VAL A 1 211 ? -1.028 3.025 -7.269 1.00 97.25 211 VAL A O 1
ATOM 1626 N N . ILE A 1 212 ? 0.053 1.074 -7.039 1.00 96.50 212 ILE A N 1
ATOM 1627 C CA . ILE A 1 212 ? -0.596 0.376 -8.153 1.00 96.50 212 ILE A CA 1
ATOM 1628 C C . ILE A 1 212 ? -1.419 -0.823 -7.672 1.00 96.50 212 ILE A C 1
ATOM 1630 O O . ILE A 1 212 ? -1.982 -1.542 -8.487 1.00 96.50 212 ILE A O 1
ATOM 1634 N N . GLY A 1 213 ? -1.510 -1.087 -6.368 1.00 94.94 213 GLY A N 1
ATOM 1635 C CA . GLY A 1 213 ? -2.404 -2.124 -5.856 1.00 94.94 213 GLY A CA 1
ATOM 1636 C C . GLY A 1 213 ? -2.351 -2.335 -4.351 1.00 94.94 213 GLY A C 1
ATOM 1637 O O . GLY A 1 213 ? -1.374 -1.952 -3.710 1.00 94.94 213 GLY A O 1
ATOM 1638 N N . PHE A 1 214 ? -3.405 -2.940 -3.799 1.00 93.12 214 PHE A N 1
ATOM 1639 C CA . PHE A 1 214 ? -3.505 -3.340 -2.391 1.00 93.12 214 PHE A CA 1
ATOM 1640 C C . PHE A 1 214 ? -4.611 -4.374 -2.125 1.00 93.12 214 PHE A C 1
ATOM 1642 O O . PHE A 1 214 ? -5.415 -4.647 -3.050 1.00 93.12 214 PHE A O 1
#

Mean predicted aligned error: 16.03 Å

Radius of gyration: 29.83 Å; Cα contacts (8 Å, |Δi|>4): 245; chains: 1; bounding box: 116×69×37 Å

Foldseek 3Di:
DDDDDDDDDDDDDDDDDDDDDDDDDDDDDDDDDDDDDDDDDDDDDDDDPCPDPPDDPDPPPCPPVNVVVVVVVVLVVVQLVLVLQLVVCLQVVVLVSNLLQADQWAFEQAPPLETDIDGSVVVSVLQNVLVVVPDDPPDDDDRVVQFWPPVPKDKADRDYPDPVVVVVDDPQWIKIKTATDPVNLVNVCSSPVRPRGIDIWIWGDDPRTHTRYD

Secondary structure (DSSP, 8-state):
--------------------------------------------PPP---PPPP---------HHHHHHHHHHHHHHHHHHHHHHHHHHHHTT-HHHHHHHEEEEEEEE-TTS-EEEEEHHHHHHHHHHHHHHH--TTPPPPPHHHHB-GGG-EEE----SSHHHHHHS-TTEEEEEEEBPHHHHHHHHHH-TT-SSEEEEEEE-SSS-EEEE-

Solvent-accessible surface area (backbone atoms only — not comparable to full-atom values): 13332 Å² total; per-residue (Å²): 133,82,85,93,80,89,80,88,83,79,90,76,85,79,85,80,78,85,85,83,88,81,89,76,91,80,83,89,85,84,77,98,81,83,88,86,92,82,90,84,84,90,83,92,78,83,89,83,87,75,77,76,76,77,86,70,79,73,82,74,78,69,46,75,64,54,54,48,51,50,52,52,48,52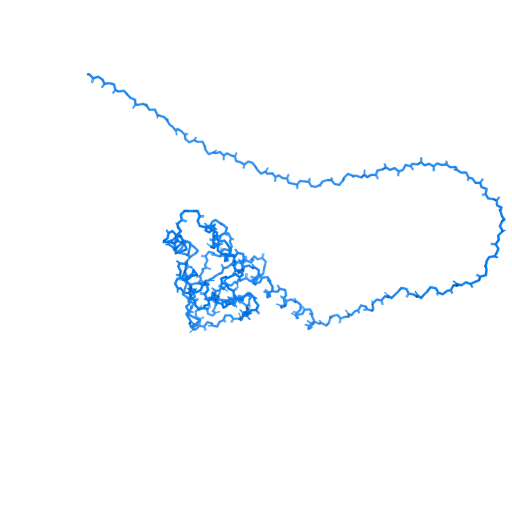,47,50,55,51,41,50,51,53,48,49,53,41,51,50,21,56,73,70,64,36,60,69,60,35,51,74,39,40,33,66,66,24,25,42,56,47,97,79,50,40,75,43,81,43,43,38,67,60,52,50,52,51,42,51,63,18,50,68,74,70,63,63,90,88,69,82,76,80,59,65,78,59,29,27,38,78,92,61,58,44,77,41,73,69,61,64,82,44,69,75,53,51,74,70,55,54,94,50,34,37,30,38,34,31,39,36,29,84,63,11,31,59,57,37,27,52,45,37,74,77,25,29,70,36,42,54,34,31,28,34,54,67,101,72,64,27,37,36,28,64

pLDDT: mean 75.05, std 21.2, range [35.78, 97.25]